Protein AF-A0A533ZJQ1-F1 (afdb_monomer_lite)

Radius of gyration: 19.99 Å; chains: 1; bounding box: 37×28×69 Å

Structure (mmCIF, N/CA/C/O backbone):
data_AF-A0A533ZJQ1-F1
#
_entry.id   AF-A0A533ZJQ1-F1
#
loop_
_atom_site.group_PDB
_atom_site.id
_atom_site.type_symbol
_atom_site.label_atom_id
_atom_site.label_alt_id
_atom_site.label_comp_id
_atom_site.label_asym_id
_atom_site.label_entity_id
_atom_site.label_seq_id
_atom_site.pdbx_PDB_ins_code
_atom_site.Cartn_x
_atom_site.Cartn_y
_atom_site.Cartn_z
_atom_site.occupancy
_atom_site.B_iso_or_equiv
_atom_site.auth_seq_id
_atom_site.auth_comp_id
_atom_site.auth_asym_id
_atom_site.auth_atom_id
_atom_site.pdbx_PDB_model_num
ATOM 1 N N . MET A 1 1 ? 1.847 -7.482 -44.552 1.00 33.28 1 MET A N 1
ATOM 2 C CA . MET A 1 1 ? 3.004 -6.582 -44.765 1.00 33.28 1 MET A CA 1
ATOM 3 C C . MET A 1 1 ? 4.225 -7.295 -44.196 1.00 33.28 1 MET A C 1
ATOM 5 O O . MET A 1 1 ? 4.133 -7.720 -43.050 1.00 33.28 1 MET A O 1
ATOM 9 N N . PRO A 1 2 ? 5.268 -7.572 -44.995 1.00 30.53 2 PRO A N 1
ATOM 10 C CA . PRO A 1 2 ? 6.316 -8.529 -44.640 1.00 30.53 2 PRO A CA 1
ATOM 11 C C . PRO A 1 2 ? 7.253 -7.973 -43.559 1.00 30.53 2 PRO A C 1
ATOM 13 O O . PRO A 1 2 ? 7.553 -6.782 -43.535 1.00 30.53 2 PRO A O 1
ATOM 16 N N . VAL A 1 3 ? 7.688 -8.853 -42.656 1.00 33.06 3 VAL A N 1
ATOM 17 C CA . VAL A 1 3 ? 8.601 -8.567 -41.542 1.00 33.06 3 VAL A CA 1
ATOM 18 C C . VAL A 1 3 ? 10.036 -8.565 -42.071 1.00 33.06 3 VAL A C 1
ATOM 20 O O . VAL A 1 3 ? 10.490 -9.563 -42.626 1.00 33.06 3 VAL A O 1
ATOM 23 N N . ALA A 1 4 ? 10.748 -7.448 -41.919 1.00 31.94 4 ALA A N 1
ATOM 24 C CA . ALA A 1 4 ? 12.161 -7.350 -42.269 1.00 31.94 4 ALA A CA 1
ATOM 25 C C . ALA A 1 4 ? 13.026 -8.075 -41.221 1.00 31.94 4 ALA A C 1
ATOM 27 O O . ALA A 1 4 ? 12.959 -7.769 -40.030 1.00 31.94 4 ALA A O 1
ATOM 28 N N . VAL A 1 5 ? 13.839 -9.029 -41.678 1.00 32.22 5 VAL A N 1
ATOM 29 C CA . VAL A 1 5 ? 14.814 -9.777 -40.871 1.00 32.22 5 VAL A CA 1
ATOM 30 C C . VAL A 1 5 ? 16.135 -9.000 -40.863 1.00 32.22 5 VAL A C 1
ATOM 32 O O . VAL A 1 5 ? 16.801 -8.902 -41.890 1.00 32.22 5 VAL A O 1
ATOM 35 N N . GLY A 1 6 ? 16.497 -8.419 -39.715 1.00 31.44 6 GLY A N 1
ATOM 36 C CA . GLY A 1 6 ? 17.826 -7.843 -39.461 1.00 31.44 6 GLY A CA 1
ATOM 37 C C . GLY A 1 6 ? 18.803 -8.885 -38.887 1.00 31.44 6 GLY A C 1
ATOM 38 O O . GLY A 1 6 ? 18.352 -9.885 -38.323 1.00 31.44 6 GLY A O 1
ATOM 39 N N . PRO A 1 7 ? 20.130 -8.694 -39.024 1.00 34.22 7 PRO A N 1
ATOM 40 C CA . PRO A 1 7 ? 21.114 -9.722 -38.705 1.00 34.22 7 PRO A CA 1
ATOM 41 C C . PRO A 1 7 ? 21.392 -9.819 -37.193 1.00 34.22 7 PRO A C 1
ATOM 43 O O . PRO A 1 7 ? 21.525 -8.812 -36.509 1.00 34.22 7 PRO A O 1
ATOM 46 N N . ALA A 1 8 ? 21.512 -11.063 -36.720 1.00 36.47 8 ALA A N 1
ATOM 47 C CA . ALA A 1 8 ? 22.128 -11.522 -35.470 1.00 36.47 8 ALA A CA 1
ATOM 48 C C . ALA A 1 8 ? 21.732 -10.832 -34.136 1.00 36.47 8 ALA A C 1
ATOM 50 O O . ALA A 1 8 ? 22.339 -9.861 -33.697 1.00 36.47 8 ALA A O 1
ATOM 51 N N . GLY A 1 9 ? 20.839 -11.492 -33.384 1.00 38.03 9 GLY A N 1
ATOM 52 C CA . GLY A 1 9 ? 21.147 -11.798 -31.977 1.00 38.03 9 GLY A CA 1
ATOM 53 C C . GLY A 1 9 ? 20.672 -10.852 -30.870 1.00 38.03 9 GLY A C 1
ATOM 54 O O . GLY A 1 9 ? 21.229 -10.914 -29.779 1.00 38.03 9 GLY A O 1
ATOM 55 N N . VAL A 1 10 ? 19.640 -10.030 -31.077 1.00 34.62 10 VAL A N 1
ATOM 56 C CA . VAL A 1 10 ? 18.917 -9.376 -29.966 1.00 34.62 10 VAL A CA 1
ATOM 57 C C . VAL A 1 10 ? 17.411 -9.508 -30.210 1.00 34.62 10 VAL A C 1
ATOM 59 O O . VAL A 1 10 ? 16.956 -9.067 -31.265 1.00 34.62 10 VAL A O 1
ATOM 62 N N . PRO A 1 11 ? 16.608 -10.071 -29.282 1.00 35.53 11 PRO A N 1
ATOM 63 C CA . PRO A 1 11 ? 15.151 -10.084 -29.403 1.00 35.53 11 PRO A CA 1
ATOM 64 C C . PRO A 1 11 ? 14.609 -8.648 -29.348 1.00 35.53 11 PRO A C 1
ATOM 66 O O . PRO A 1 11 ? 14.430 -8.040 -28.280 1.00 35.53 11 PRO A O 1
ATOM 69 N N . THR A 1 12 ? 14.397 -8.069 -30.527 1.00 42.56 12 THR A N 1
ATOM 70 C CA . THR A 1 12 ? 13.820 -6.746 -30.726 1.00 42.56 12 THR A CA 1
ATOM 71 C C . THR A 1 12 ? 12.306 -6.847 -30.577 1.00 42.56 12 THR A C 1
ATOM 73 O O . THR A 1 12 ? 11.612 -7.402 -31.417 1.00 42.56 12 THR A O 1
ATOM 76 N N . ARG A 1 13 ? 11.813 -6.265 -29.477 1.00 41.59 13 ARG A N 1
ATOM 77 C CA . ARG A 1 13 ? 10.401 -6.175 -29.064 1.00 41.59 13 ARG A CA 1
ATOM 78 C C . ARG A 1 13 ? 9.765 -7.518 -28.699 1.00 41.59 13 ARG A C 1
ATOM 80 O O . ARG A 1 13 ? 9.354 -8.306 -29.537 1.00 41.59 13 ARG A O 1
ATOM 87 N N . GLY A 1 14 ? 9.644 -7.710 -27.393 1.00 46.50 14 GLY A N 1
ATOM 88 C CA . GLY A 1 14 ? 8.729 -8.679 -26.824 1.00 46.50 14 GLY A CA 1
ATOM 89 C C . GLY A 1 14 ? 7.274 -8.396 -27.192 1.00 46.50 14 GLY A C 1
ATOM 90 O O . GLY A 1 14 ? 6.920 -7.225 -27.361 1.00 46.50 14 GLY A O 1
ATOM 91 N N . GLU A 1 15 ? 6.428 -9.426 -27.298 1.00 49.16 15 GLU A N 1
ATOM 92 C CA . GLU A 1 15 ? 4.977 -9.228 -27.427 1.00 49.16 15 GLU A CA 1
ATOM 93 C C . GLU A 1 15 ? 4.492 -8.306 -26.296 1.00 49.16 15 GLU A C 1
ATOM 95 O O . GLU A 1 15 ? 4.909 -8.503 -25.145 1.00 49.16 15 GLU A O 1
ATOM 100 N N . PRO A 1 16 ? 3.630 -7.307 -26.574 1.00 55.38 16 PRO A N 1
ATOM 101 C CA . PRO A 1 16 ? 3.062 -6.483 -25.514 1.00 55.38 16 PRO A CA 1
ATOM 102 C C . PRO A 1 16 ? 2.438 -7.399 -24.458 1.00 55.38 16 PRO A C 1
ATOM 104 O O . PRO A 1 16 ? 1.834 -8.412 -24.811 1.00 55.38 16 PRO A O 1
ATOM 107 N N . LEU A 1 17 ? 2.561 -7.037 -23.171 1.00 61.88 17 LEU A N 1
ATOM 108 C CA . LEU A 1 17 ? 1.999 -7.803 -22.041 1.00 61.88 17 LEU A CA 1
ATOM 109 C C . LEU A 1 17 ? 0.554 -8.262 -22.308 1.00 61.88 17 LEU A C 1
ATOM 111 O O . LEU A 1 17 ? 0.141 -9.299 -21.798 1.00 61.88 17 LEU A O 1
ATOM 115 N N . GLY A 1 18 ? -0.181 -7.525 -23.151 1.00 57.31 18 GLY A N 1
ATOM 116 C CA . GLY A 1 18 ? -1.382 -7.982 -23.851 1.00 57.31 18 GLY A CA 1
ATOM 117 C C . GLY A 1 18 ? -2.618 -7.943 -22.966 1.00 57.31 18 GLY A C 1
ATOM 118 O O . GLY A 1 18 ? -3.670 -7.490 -23.403 1.00 57.31 18 GLY A O 1
ATOM 119 N N . THR A 1 19 ? -2.474 -8.329 -21.698 1.00 66.38 19 THR A N 1
ATOM 120 C CA . THR A 1 19 ? -3.499 -8.274 -20.659 1.00 66.38 19 THR A CA 1
ATOM 121 C C . THR A 1 19 ? -2.874 -8.114 -19.270 1.00 66.38 19 THR A C 1
ATOM 123 O O . THR A 1 19 ? -1.727 -8.497 -19.018 1.00 66.38 19 THR A O 1
ATOM 126 N N . ALA A 1 20 ? -3.658 -7.583 -18.330 1.00 79.38 20 ALA A N 1
ATOM 127 C CA . ALA A 1 20 ? -3.303 -7.562 -16.912 1.00 79.38 20 ALA A CA 1
ATOM 128 C C . ALA A 1 20 ? -3.021 -8.971 -16.360 1.00 79.38 20 ALA A C 1
ATOM 130 O O . ALA A 1 20 ? -2.129 -9.140 -15.533 1.00 79.38 20 ALA A O 1
ATOM 131 N N . ASP A 1 21 ? -3.721 -9.991 -16.861 1.00 83.81 21 ASP A N 1
ATOM 132 C CA . ASP A 1 21 ? -3.578 -11.376 -16.403 1.00 83.81 21 ASP A CA 1
ATOM 133 C C . ASP A 1 21 ? -2.182 -11.943 -16.662 1.00 83.81 21 ASP A C 1
ATOM 135 O O . ASP A 1 21 ? -1.617 -12.618 -15.799 1.00 83.81 21 ASP A O 1
ATOM 139 N N . ARG A 1 22 ? -1.579 -11.628 -17.817 1.00 87.25 22 ARG A N 1
ATOM 140 C CA . ARG A 1 22 ? -0.217 -12.078 -18.128 1.00 87.25 22 ARG A CA 1
ATOM 141 C C . ARG A 1 22 ? 0.809 -11.434 -17.201 1.00 87.25 22 ARG A C 1
ATOM 143 O O . ARG A 1 22 ? 1.673 -12.136 -16.680 1.00 87.25 22 ARG A O 1
ATOM 150 N N . LEU A 1 23 ? 0.690 -10.127 -16.955 1.00 88.56 23 LEU A N 1
ATOM 151 C CA . LEU A 1 23 ? 1.543 -9.423 -15.994 1.00 88.56 23 LEU A CA 1
ATOM 152 C C . LEU A 1 23 ? 1.442 -10.068 -14.608 1.00 88.56 23 LEU A C 1
ATOM 154 O O . LEU A 1 23 ? 2.456 -10.381 -13.991 1.00 88.56 23 LEU A O 1
ATOM 158 N N . LEU A 1 24 ? 0.217 -10.287 -14.130 1.00 89.56 24 LEU A N 1
ATOM 159 C CA . LEU A 1 24 ? -0.034 -10.872 -12.819 1.00 89.56 24 LEU A CA 1
ATOM 160 C C . LEU A 1 24 ? 0.527 -12.292 -12.694 1.00 89.56 24 LEU A C 1
ATOM 162 O O . LEU A 1 24 ? 1.117 -12.604 -11.662 1.00 89.56 24 LEU A O 1
ATOM 166 N N . LYS A 1 25 ? 0.397 -13.116 -13.740 1.00 91.31 25 LYS A N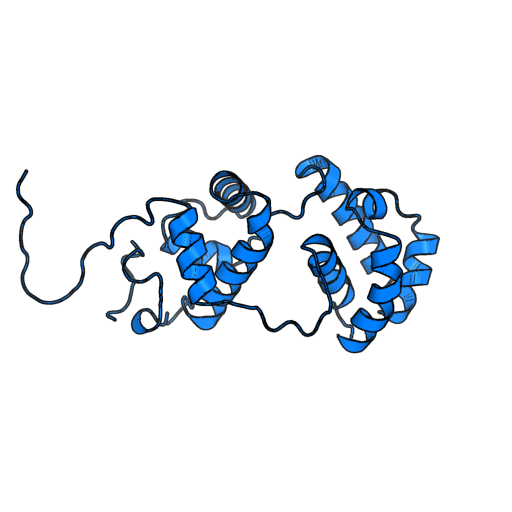 1
ATOM 167 C CA . LYS A 1 25 ? 0.976 -14.464 -13.789 1.00 91.31 25 LYS A CA 1
ATOM 168 C C . LYS A 1 25 ? 2.499 -14.426 -13.642 1.00 91.31 25 LYS A C 1
ATOM 170 O O . LYS A 1 25 ? 3.042 -15.107 -12.780 1.00 91.31 25 LYS A O 1
ATOM 175 N N . LEU A 1 26 ? 3.180 -13.598 -14.435 1.00 91.19 26 LEU A N 1
ATOM 176 C CA . LEU A 1 26 ? 4.643 -13.493 -14.402 1.00 91.19 26 LEU A CA 1
ATOM 177 C C . LEU A 1 26 ? 5.148 -12.959 -13.052 1.00 91.19 26 LEU A C 1
ATOM 179 O O . LEU A 1 26 ? 6.140 -13.455 -12.522 1.00 91.19 26 LEU A O 1
ATOM 183 N N . LEU A 1 27 ? 4.437 -11.995 -12.457 1.00 90.69 27 LEU A N 1
ATOM 184 C CA . LEU A 1 27 ? 4.743 -11.490 -11.115 1.00 90.69 27 LEU A CA 1
ATOM 185 C C . LEU A 1 27 ? 4.527 -12.550 -10.021 1.00 90.69 27 LEU A C 1
ATOM 187 O O . LEU A 1 27 ? 5.289 -12.588 -9.054 1.00 90.69 27 LEU A O 1
ATOM 191 N N . ASP A 1 28 ? 3.508 -13.405 -10.154 1.00 90.38 28 ASP A N 1
ATOM 192 C CA . ASP A 1 28 ? 3.263 -14.524 -9.234 1.00 90.38 28 ASP A CA 1
ATOM 193 C C . ASP A 1 28 ? 4.343 -15.604 -9.327 1.00 90.38 28 ASP A C 1
ATOM 195 O O . ASP A 1 28 ? 4.734 -16.149 -8.298 1.00 90.38 28 ASP A O 1
ATOM 199 N N . GLU A 1 29 ? 4.855 -15.885 -10.522 1.00 90.38 29 GLU A N 1
ATOM 200 C CA . GLU A 1 29 ? 5.958 -16.829 -10.724 1.00 90.38 29 GLU A CA 1
ATOM 201 C C . GLU A 1 29 ? 7.291 -16.283 -10.188 1.00 90.38 29 GLU A C 1
ATOM 203 O O . GLU A 1 29 ? 8.062 -17.021 -9.574 1.00 90.38 29 GLU A O 1
ATOM 208 N N . GLU A 1 30 ? 7.566 -14.990 -10.384 1.00 89.12 30 GLU A N 1
ATOM 209 C CA . GLU A 1 30 ? 8.813 -14.356 -9.937 1.00 89.12 30 GLU A CA 1
ATOM 210 C C . GLU A 1 30 ? 8.839 -14.118 -8.418 1.00 89.12 30 GLU A C 1
ATOM 212 O O . GLU A 1 30 ? 9.861 -14.323 -7.762 1.00 89.12 30 GLU A O 1
ATOM 217 N N . PHE A 1 31 ? 7.700 -13.728 -7.839 1.00 86.69 31 PHE A N 1
ATOM 218 C CA . PHE A 1 31 ? 7.552 -13.436 -6.413 1.00 86.69 31 PHE A CA 1
ATOM 219 C C . PHE A 1 31 ? 6.298 -14.127 -5.842 1.00 86.69 31 PHE A C 1
ATOM 221 O O . PHE A 1 31 ? 5.289 -13.462 -5.567 1.00 86.69 31 PHE A O 1
ATOM 228 N N . PRO A 1 32 ? 6.349 -15.457 -5.617 1.00 79.75 32 PRO A N 1
ATOM 229 C CA . PRO A 1 32 ? 5.188 -16.258 -5.217 1.00 79.75 32 PRO A CA 1
ATOM 230 C C . PRO A 1 32 ? 4.684 -15.936 -3.811 1.00 79.75 32 PRO A C 1
ATOM 232 O O . PRO A 1 32 ? 3.475 -15.954 -3.569 1.00 79.75 32 PRO A O 1
ATOM 235 N N . SER A 1 33 ? 5.577 -15.561 -2.896 1.00 66.88 33 SER A N 1
ATOM 236 C CA . SER A 1 33 ? 5.203 -15.094 -1.564 1.00 66.88 33 SER A CA 1
ATOM 237 C C . SER A 1 33 ? 6.208 -14.068 -1.057 1.00 66.88 33 SER A C 1
ATOM 239 O O . SER A 1 33 ? 7.397 -14.384 -0.954 1.00 66.88 33 SER A O 1
ATOM 241 N N . PRO A 1 34 ? 5.772 -12.856 -0.682 1.00 57.97 34 PRO A N 1
ATOM 242 C CA . PRO A 1 34 ? 6.637 -11.970 0.068 1.00 57.97 34 PRO A CA 1
ATOM 243 C C . PRO A 1 34 ? 6.906 -12.603 1.437 1.00 57.97 34 PRO A C 1
ATOM 245 O O . PRO A 1 34 ? 5.975 -12.937 2.168 1.00 57.97 34 PRO A O 1
ATOM 248 N N . ARG A 1 35 ? 8.180 -12.790 1.793 1.00 53.44 35 ARG A N 1
ATOM 249 C CA . ARG A 1 35 ? 8.552 -13.128 3.173 1.00 53.44 35 ARG A CA 1
ATOM 250 C C . ARG A 1 35 ? 8.150 -11.941 4.038 1.00 53.44 35 ARG A C 1
ATOM 252 O O . ARG A 1 35 ? 8.707 -10.862 3.855 1.00 53.44 35 ARG A O 1
ATOM 259 N N . VAL A 1 36 ? 7.175 -12.101 4.930 1.00 58.09 36 VAL A N 1
ATOM 260 C CA . VAL A 1 36 ? 6.744 -10.994 5.793 1.00 58.09 36 VAL A CA 1
ATOM 261 C C . VAL A 1 36 ? 6.942 -11.363 7.252 1.00 58.09 36 VAL A C 1
ATOM 263 O O . VAL A 1 36 ? 6.445 -12.385 7.713 1.00 58.09 36 VAL A O 1
ATOM 266 N N . ALA A 1 37 ? 7.685 -10.517 7.964 1.00 77.12 37 ALA A N 1
ATOM 267 C CA . ALA A 1 37 ? 7.883 -10.613 9.408 1.00 77.12 37 ALA A CA 1
ATOM 268 C C . ALA A 1 37 ? 6.622 -10.212 10.200 1.00 77.12 37 ALA A C 1
ATOM 270 O O . ALA A 1 37 ? 6.432 -10.625 11.341 1.00 77.12 37 ALA A O 1
ATOM 271 N N . LEU A 1 38 ? 5.734 -9.431 9.580 1.00 83.56 38 LEU A N 1
ATOM 272 C CA . LEU A 1 38 ? 4.446 -9.014 10.127 1.00 83.56 38 LEU A CA 1
ATOM 273 C C . LEU A 1 38 ? 3.336 -10.011 9.766 1.00 83.56 38 LEU A C 1
ATOM 275 O O . LEU A 1 38 ? 3.199 -10.413 8.611 1.00 83.56 38 LEU A O 1
ATOM 279 N N . HIS A 1 39 ? 2.507 -10.370 10.744 1.00 88.44 39 HIS A N 1
ATOM 280 C CA . HIS A 1 39 ? 1.358 -11.256 10.570 1.00 88.44 39 HIS A CA 1
ATOM 281 C C . HIS A 1 39 ? 0.130 -10.472 10.097 1.00 88.44 39 HIS A C 1
ATOM 283 O O . HIS A 1 39 ? -0.357 -9.585 10.796 1.00 88.44 39 HIS A O 1
ATOM 289 N N . TYR A 1 40 ? -0.412 -10.831 8.934 1.00 89.00 40 TYR A N 1
ATOM 290 C CA . TYR A 1 40 ? -1.630 -10.249 8.366 1.00 89.00 40 TYR A CA 1
ATOM 291 C C . TYR A 1 40 ? -2.314 -11.252 7.427 1.00 89.00 40 TYR A C 1
ATOM 293 O O . TYR A 1 40 ? -1.702 -12.213 6.966 1.00 89.00 40 TYR A O 1
ATOM 301 N N . LYS A 1 41 ? -3.595 -11.020 7.140 1.00 86.50 41 LYS A N 1
ATOM 302 C CA . LYS A 1 41 ? -4.416 -11.814 6.211 1.00 86.50 41 LYS A CA 1
ATOM 303 C C . LYS A 1 41 ? -4.993 -10.988 5.066 1.00 86.50 41 LYS A C 1
ATOM 305 O O . LYS A 1 41 ? -5.426 -11.554 4.070 1.00 86.50 41 LYS A O 1
ATOM 310 N N . THR A 1 42 ? -5.034 -9.664 5.210 1.00 86.69 42 THR A N 1
ATOM 311 C CA . THR A 1 42 ? -5.646 -8.762 4.227 1.00 86.69 42 THR A CA 1
ATOM 312 C C . THR A 1 42 ? -4.739 -7.570 3.924 1.00 86.69 42 THR A C 1
ATOM 314 O O . THR A 1 42 ? -3.901 -7.209 4.757 1.00 86.69 42 THR A O 1
ATOM 317 N N . PRO A 1 43 ? -4.921 -6.912 2.767 1.00 87.19 43 PRO A N 1
ATOM 318 C CA . PRO A 1 43 ? -4.266 -5.646 2.455 1.00 87.19 43 PRO A CA 1
ATOM 319 C C . PRO A 1 43 ? -4.340 -4.579 3.543 1.00 87.19 43 PRO A C 1
ATOM 321 O O . PRO A 1 43 ? -3.336 -3.950 3.870 1.00 87.19 43 PRO A O 1
ATOM 324 N N . LEU A 1 44 ? -5.525 -4.398 4.130 1.00 91.25 44 LEU A N 1
ATOM 325 C CA . LEU A 1 44 ? -5.741 -3.429 5.198 1.00 91.25 44 LEU A CA 1
ATOM 326 C C . LEU A 1 44 ? -4.901 -3.766 6.428 1.00 91.25 44 LEU A C 1
ATOM 328 O O . LEU A 1 44 ? -4.269 -2.884 7.002 1.00 91.25 44 LEU A O 1
ATOM 332 N N . GLN A 1 45 ? -4.854 -5.043 6.807 1.00 93.38 45 GLN A N 1
ATOM 333 C CA . GLN A 1 45 ? -4.038 -5.491 7.930 1.00 93.38 45 GLN A CA 1
ATOM 334 C C . GLN A 1 45 ? -2.547 -5.254 7.675 1.00 93.38 45 GLN A C 1
ATOM 336 O O . GLN A 1 45 ? -1.857 -4.787 8.578 1.00 93.38 45 GLN A O 1
ATOM 341 N N . LEU A 1 46 ? -2.058 -5.501 6.454 1.00 89.38 46 LEU A N 1
ATOM 342 C CA . LEU A 1 46 ? -0.675 -5.189 6.092 1.00 89.38 46 LEU A CA 1
ATOM 343 C C . LEU A 1 46 ? -0.390 -3.689 6.225 1.00 89.38 46 LEU A C 1
ATOM 345 O O . LEU A 1 46 ? 0.559 -3.317 6.905 1.00 89.38 46 LEU A O 1
ATOM 349 N N . LEU A 1 47 ? -1.239 -2.832 5.648 1.00 90.25 47 LEU A N 1
ATOM 350 C CA . LEU A 1 47 ? -1.092 -1.375 5.722 1.00 90.25 47 LEU A CA 1
ATOM 351 C C . LEU A 1 47 ? -1.059 -0.873 7.172 1.00 90.25 47 LEU A C 1
ATOM 353 O O . LEU A 1 47 ? -0.192 -0.081 7.545 1.00 90.25 47 LEU A O 1
ATOM 357 N N . VAL A 1 48 ? -1.974 -1.365 8.008 1.00 95.06 48 VAL A N 1
ATOM 358 C CA . VAL A 1 48 ? -2.016 -1.035 9.437 1.00 95.06 48 VAL A CA 1
ATOM 359 C C . VAL A 1 48 ? -0.745 -1.511 10.137 1.00 95.06 48 VAL A C 1
ATOM 361 O O . VAL A 1 48 ? -0.133 -0.737 10.871 1.00 95.06 48 VAL A O 1
ATOM 364 N N . ALA A 1 49 ? -0.313 -2.752 9.897 1.00 93.62 49 ALA A N 1
ATOM 365 C CA . ALA A 1 49 ? 0.908 -3.293 10.488 1.00 93.62 49 ALA A CA 1
ATOM 366 C C . ALA A 1 49 ? 2.149 -2.485 10.070 1.00 93.62 49 ALA A C 1
ATOM 368 O O . ALA A 1 49 ? 3.006 -2.225 10.909 1.00 93.62 49 ALA A O 1
ATOM 369 N N . THR A 1 50 ? 2.215 -2.010 8.823 1.00 90.62 50 THR A N 1
ATOM 370 C CA . THR A 1 50 ? 3.289 -1.134 8.329 1.00 90.62 50 THR A CA 1
ATOM 371 C C . THR A 1 50 ? 3.291 0.233 9.016 1.00 90.62 50 THR A C 1
ATOM 373 O O . THR A 1 50 ? 4.347 0.729 9.401 1.00 90.62 50 THR A O 1
ATOM 376 N N . ILE A 1 51 ? 2.124 0.849 9.228 1.00 94.38 51 ILE A N 1
ATOM 377 C CA . ILE A 1 51 ? 2.032 2.102 9.999 1.00 94.38 51 ILE A CA 1
ATOM 378 C C . ILE A 1 51 ? 2.522 1.880 11.438 1.00 94.38 51 ILE A C 1
ATOM 380 O O . ILE A 1 51 ? 3.218 2.726 12.006 1.00 94.38 51 ILE A O 1
ATOM 384 N N . LEU A 1 52 ? 2.182 0.734 12.032 1.00 95.94 52 LEU A N 1
ATOM 385 C CA . LEU A 1 52 ? 2.582 0.392 13.394 1.00 95.94 52 LEU A CA 1
ATOM 386 C C . LEU A 1 52 ? 4.062 0.015 13.521 1.00 95.94 52 LEU A C 1
ATOM 388 O O . LEU A 1 52 ? 4.643 0.290 14.574 1.00 95.94 52 LEU A O 1
ATOM 392 N N . SER A 1 53 ? 4.681 -0.552 12.484 1.00 93.06 53 SER A N 1
ATOM 393 C CA . SER A 1 53 ? 6.092 -0.967 12.497 1.00 93.06 53 SER A CA 1
ATOM 394 C C . SER A 1 53 ? 7.077 0.190 12.398 1.00 93.06 53 SER A C 1
ATOM 396 O O . SER A 1 53 ? 8.242 0.030 12.757 1.00 93.06 53 SER A O 1
ATOM 398 N N . ALA A 1 54 ? 6.628 1.384 12.001 1.00 90.50 54 ALA A N 1
ATOM 399 C CA . ALA A 1 54 ? 7.470 2.572 12.021 1.00 90.50 54 ALA A CA 1
ATOM 400 C C . ALA A 1 54 ? 8.073 2.784 13.425 1.00 90.50 54 ALA A C 1
ATOM 402 O O . ALA A 1 54 ? 7.351 3.060 14.387 1.00 90.50 54 ALA A O 1
ATOM 403 N N . GLN A 1 55 ? 9.399 2.641 13.533 1.00 91.94 55 GLN A N 1
ATOM 404 C CA . GLN A 1 55 ? 10.155 2.735 14.791 1.00 91.94 55 GLN A CA 1
ATOM 405 C C . GLN A 1 55 ? 9.636 1.778 15.887 1.00 91.94 55 GLN A C 1
ATOM 407 O O . GLN A 1 55 ? 9.550 2.140 17.060 1.00 91.94 55 GLN A O 1
ATOM 412 N N . CYS A 1 56 ? 9.246 0.562 15.498 1.00 91.56 56 CYS A N 1
ATOM 413 C CA . CYS A 1 56 ? 8.799 -0.507 16.389 1.00 91.56 56 CYS A CA 1
ATOM 414 C C . CYS A 1 56 ? 9.311 -1.864 15.880 1.00 91.56 56 CYS A C 1
ATOM 416 O O . CYS A 1 56 ? 9.572 -2.020 14.691 1.00 91.56 56 CYS A O 1
ATOM 418 N N . THR A 1 57 ? 9.464 -2.851 16.764 1.00 91.25 57 THR A N 1
ATOM 419 C CA . THR A 1 57 ? 9.885 -4.200 16.362 1.00 91.25 57 THR A CA 1
ATOM 420 C C . THR A 1 57 ? 8.709 -4.994 15.798 1.00 91.25 57 THR A C 1
ATOM 422 O O . THR A 1 57 ? 7.585 -4.883 16.295 1.00 91.25 57 THR A O 1
ATOM 425 N N . ASP A 1 58 ? 8.968 -5.846 14.804 1.00 89.19 58 ASP A N 1
ATOM 426 C CA . ASP A 1 58 ? 7.927 -6.681 14.188 1.00 89.19 58 ASP A CA 1
ATOM 427 C C . ASP A 1 58 ? 7.217 -7.572 15.218 1.00 89.19 58 ASP A C 1
ATOM 429 O O . ASP A 1 58 ? 5.996 -7.711 15.185 1.00 89.19 58 ASP A O 1
ATOM 433 N N . GLU A 1 59 ? 7.949 -8.106 16.202 1.00 92.62 59 GLU A N 1
ATOM 434 C CA . GLU A 1 59 ? 7.375 -8.898 17.294 1.00 92.62 59 GLU A CA 1
ATOM 435 C C . GLU A 1 59 ? 6.340 -8.103 18.104 1.00 92.62 59 GLU A C 1
ATOM 437 O O . GLU A 1 59 ? 5.229 -8.583 18.347 1.00 92.62 59 GLU A O 1
ATOM 442 N N . ARG A 1 60 ? 6.669 -6.863 18.488 1.00 94.94 60 ARG A N 1
ATOM 443 C CA . ARG A 1 60 ? 5.757 -6.007 19.253 1.00 94.94 60 ARG A CA 1
ATOM 444 C C . ARG A 1 60 ? 4.530 -5.639 18.428 1.00 94.94 60 ARG A C 1
ATOM 446 O O . ARG A 1 60 ? 3.419 -5.651 18.961 1.00 94.94 60 ARG A O 1
ATOM 453 N N . VAL A 1 61 ? 4.708 -5.350 17.139 1.00 95.94 61 VAL A N 1
ATOM 454 C CA . VAL A 1 61 ? 3.587 -5.102 16.223 1.00 95.94 61 VAL A CA 1
ATOM 455 C C . VAL A 1 61 ? 2.686 -6.330 16.154 1.00 95.94 61 VAL A C 1
ATOM 457 O O . VAL A 1 61 ? 1.485 -6.198 16.365 1.00 95.94 61 VAL A O 1
ATOM 460 N N . ASN A 1 62 ? 3.252 -7.523 15.966 1.00 95.44 62 ASN A N 1
ATOM 461 C CA . ASN A 1 62 ? 2.507 -8.782 15.899 1.00 95.44 62 ASN A CA 1
ATOM 462 C C . ASN A 1 62 ? 1.735 -9.100 17.187 1.00 95.44 62 ASN A C 1
ATOM 464 O O . ASN A 1 62 ? 0.670 -9.712 17.129 1.00 95.44 62 ASN A O 1
ATOM 468 N N . GLN A 1 63 ? 2.240 -8.706 18.358 1.00 95.50 63 GLN A N 1
ATOM 469 C CA . GLN A 1 63 ? 1.511 -8.837 19.624 1.00 95.50 63 GLN A CA 1
ATOM 470 C C . GLN A 1 63 ? 0.298 -7.895 19.672 1.00 95.50 63 GLN A C 1
ATOM 472 O O . GLN A 1 63 ? -0.801 -8.329 20.020 1.00 95.50 63 GLN A O 1
ATOM 477 N N . VAL A 1 64 ? 0.475 -6.630 19.280 1.00 96.38 64 VAL A N 1
ATOM 478 C CA . VAL A 1 64 ? -0.587 -5.608 19.292 1.00 96.38 64 VAL A CA 1
ATOM 479 C C . VAL A 1 64 ? -1.668 -5.906 18.249 1.00 96.38 64 VAL A C 1
ATOM 481 O O . VAL A 1 64 ? -2.864 -5.802 18.533 1.00 96.38 64 VAL A O 1
ATOM 484 N N . THR A 1 65 ? -1.280 -6.322 17.042 1.00 96.44 65 THR A N 1
ATOM 485 C CA . THR A 1 65 ? -2.218 -6.515 15.930 1.00 96.44 65 THR A CA 1
ATOM 486 C C . THR A 1 65 ? -3.176 -7.688 16.129 1.00 96.44 65 THR A C 1
ATOM 488 O O . THR A 1 65 ? -4.287 -7.632 15.603 1.00 96.44 65 THR A O 1
ATOM 491 N N . LYS A 1 66 ? -2.825 -8.702 16.939 1.00 92.94 66 LYS A N 1
ATOM 492 C CA . LYS A 1 66 ? -3.714 -9.838 17.269 1.00 92.94 66 LYS A CA 1
ATOM 493 C C . LYS A 1 66 ? -5.091 -9.382 17.760 1.00 92.94 66 LYS A C 1
ATOM 495 O O . LYS A 1 66 ? -6.108 -9.844 17.250 1.00 92.94 66 LYS A O 1
ATOM 500 N N . GLY A 1 67 ? -5.121 -8.473 18.737 1.00 93.62 67 GLY A N 1
ATOM 501 C CA . GLY A 1 67 ? -6.366 -7.918 19.276 1.00 93.62 67 GLY A CA 1
ATOM 502 C C . GLY A 1 67 ? -6.946 -6.814 18.393 1.00 93.62 67 GLY A C 1
ATOM 503 O O . GLY A 1 67 ? -8.162 -6.741 18.202 1.00 93.62 67 GLY A O 1
ATOM 504 N N . LEU A 1 68 ? -6.075 -5.988 17.805 1.00 96.62 68 LEU A N 1
ATOM 505 C CA . LEU A 1 68 ? -6.481 -4.858 16.974 1.00 96.62 68 LEU A CA 1
ATOM 506 C C . LEU A 1 68 ? -7.287 -5.314 15.749 1.00 96.62 68 LEU A C 1
ATOM 508 O O . LEU A 1 68 ? -8.372 -4.797 15.502 1.00 96.62 68 LEU A O 1
ATOM 512 N N . PHE A 1 69 ? -6.813 -6.324 15.015 1.00 97.12 69 PHE A N 1
ATOM 513 C CA . PHE A 1 69 ? -7.464 -6.799 13.787 1.00 97.12 69 PHE A CA 1
ATOM 514 C C . PHE A 1 69 ? -8.798 -7.504 14.024 1.00 97.12 69 PHE A C 1
ATOM 516 O O . PHE A 1 69 ? -9.631 -7.563 13.122 1.00 97.12 69 PHE A O 1
ATOM 523 N N . ALA A 1 70 ? -9.030 -8.027 15.228 1.00 94.44 70 ALA A N 1
ATOM 524 C CA . ALA A 1 70 ? -10.333 -8.575 15.582 1.00 94.44 70 ALA A CA 1
ATOM 525 C C . ALA A 1 70 ? -11.391 -7.469 15.741 1.00 94.44 70 ALA A C 1
ATOM 527 O O . ALA A 1 70 ? -12.565 -7.705 15.434 1.00 94.44 70 ALA A O 1
ATOM 528 N N . ARG A 1 71 ? -10.966 -6.283 16.205 1.00 95.62 71 ARG A N 1
ATOM 529 C CA . ARG A 1 71 ? -11.813 -5.123 16.517 1.00 95.62 71 ARG A CA 1
ATOM 530 C C . ARG A 1 71 ? -12.007 -4.183 15.328 1.00 95.62 71 ARG A C 1
ATOM 532 O O . ARG A 1 71 ? -13.133 -3.766 15.090 1.00 95.62 71 ARG A O 1
ATOM 539 N N . TYR A 1 72 ? -10.946 -3.888 14.582 1.00 97.31 72 TYR A N 1
ATOM 540 C CA . TYR A 1 72 ? -10.983 -3.028 13.397 1.00 97.31 72 TYR A CA 1
ATOM 541 C C . TYR A 1 72 ? -10.744 -3.889 12.157 1.00 97.31 72 TYR A C 1
ATOM 543 O O . TYR A 1 72 ? -9.611 -4.248 11.833 1.00 97.31 72 TYR A O 1
ATOM 551 N N . ARG A 1 73 ? -11.833 -4.277 11.493 1.00 96.19 73 ARG A N 1
ATOM 552 C CA . ARG A 1 73 ? -11.821 -5.235 10.377 1.00 96.19 73 ARG A CA 1
ATOM 553 C C . ARG A 1 73 ? -11.842 -4.542 9.021 1.00 96.19 73 ARG A C 1
ATOM 555 O O . ARG A 1 73 ? -11.370 -5.107 8.040 1.00 96.19 73 ARG A O 1
ATOM 562 N N . THR A 1 74 ? -12.390 -3.334 8.971 1.00 96.62 74 THR A N 1
ATOM 563 C CA . THR A 1 74 ? -12.619 -2.555 7.756 1.00 96.62 74 THR A CA 1
ATOM 564 C C . THR A 1 74 ? -11.999 -1.166 7.868 1.00 96.62 74 THR A C 1
ATOM 566 O O . THR A 1 74 ? -11.785 -0.647 8.966 1.00 96.62 74 THR A O 1
ATOM 569 N N . ALA A 1 75 ? -11.755 -0.509 6.731 1.00 96.00 75 ALA A N 1
ATOM 570 C CA . ALA A 1 75 ? -11.279 0.874 6.721 1.00 96.00 75 ALA A CA 1
ATOM 571 C C . ALA A 1 75 ? -12.244 1.828 7.452 1.00 96.00 75 ALA A C 1
ATOM 573 O O . ALA A 1 75 ? -11.808 2.798 8.068 1.00 96.00 75 ALA A O 1
ATOM 574 N N . LYS A 1 76 ? -13.549 1.520 7.438 1.00 97.62 76 LYS A N 1
ATOM 575 C CA . LYS A 1 76 ? -14.589 2.279 8.142 1.00 97.62 76 LYS A CA 1
ATOM 576 C C . LYS A 1 76 ? -14.443 2.202 9.662 1.00 97.62 76 LYS A C 1
ATOM 578 O O . LYS A 1 76 ? -14.701 3.206 10.325 1.00 97.62 76 LYS A O 1
ATOM 583 N N . ASP A 1 77 ? -13.996 1.065 10.195 1.00 98.12 77 ASP A N 1
ATOM 584 C CA . ASP A 1 77 ? -13.740 0.911 11.632 1.00 98.12 77 ASP A CA 1
ATOM 585 C C . ASP A 1 77 ? -12.612 1.846 12.074 1.00 98.12 77 ASP A C 1
ATOM 587 O O . ASP A 1 77 ? -12.745 2.543 13.075 1.00 98.12 77 ASP A O 1
ATOM 591 N N . TYR A 1 78 ? -11.533 1.930 11.288 1.00 98.00 78 TYR A N 1
ATOM 592 C CA . TYR A 1 78 ? -10.447 2.881 11.538 1.00 98.00 78 TYR A CA 1
ATOM 593 C C . TYR A 1 78 ? -10.891 4.334 11.336 1.00 98.00 78 TYR A C 1
ATOM 595 O O . TYR A 1 78 ? -10.565 5.191 12.151 1.00 98.00 78 TYR A O 1
ATOM 603 N N . ALA A 1 79 ? -11.667 4.622 10.287 1.00 97.94 79 ALA A N 1
ATOM 604 C CA . ALA A 1 79 ? -12.136 5.974 9.979 1.00 97.94 79 ALA A 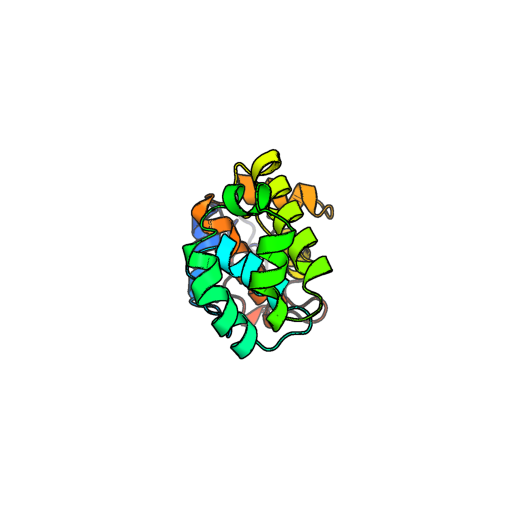CA 1
ATOM 605 C C . ALA A 1 79 ? -12.991 6.592 11.098 1.00 97.94 79 ALA A C 1
ATOM 607 O O . ALA A 1 79 ? -13.031 7.815 11.241 1.00 97.94 79 ALA A O 1
ATOM 608 N N . ARG A 1 80 ? -13.693 5.739 11.855 1.00 97.62 80 ARG A N 1
ATOM 609 C CA . ARG A 1 80 ? -14.600 6.097 12.955 1.00 97.62 80 ARG A CA 1
ATOM 610 C C . ARG A 1 80 ? -14.042 5.735 14.333 1.00 97.62 80 ARG A C 1
ATOM 612 O O . ARG A 1 80 ? -14.787 5.785 15.308 1.00 97.62 80 ARG A O 1
ATOM 619 N N . ALA A 1 81 ? -12.777 5.327 14.414 1.00 97.75 81 ALA A N 1
ATOM 620 C CA . ALA A 1 81 ? -12.182 4.912 15.673 1.00 97.75 81 ALA A CA 1
ATOM 621 C C . ALA A 1 81 ? -12.145 6.084 16.663 1.00 97.75 81 ALA A C 1
ATOM 623 O O . ALA A 1 81 ? -11.764 7.198 16.299 1.00 97.75 81 ALA A O 1
ATOM 624 N N . ASP A 1 82 ? -12.498 5.812 17.919 1.00 97.75 82 ASP A N 1
ATOM 625 C CA . ASP A 1 82 ? -12.268 6.753 19.013 1.00 97.75 82 ASP A CA 1
ATOM 626 C C . ASP A 1 82 ? -10.750 6.923 19.224 1.00 97.75 82 ASP A C 1
ATOM 628 O O . ASP A 1 82 ? -10.071 5.928 19.519 1.00 97.75 82 ASP A O 1
ATOM 632 N N . PRO A 1 83 ? -10.195 8.145 19.082 1.00 97.81 83 PRO A N 1
ATOM 633 C CA . PRO A 1 83 ? -8.765 8.376 19.231 1.00 97.81 83 PRO A CA 1
ATOM 634 C C . PRO A 1 83 ? -8.220 7.909 20.579 1.00 97.81 83 PRO A C 1
ATOM 636 O O . PRO A 1 83 ? -7.168 7.277 20.606 1.00 97.81 83 PRO A O 1
ATOM 639 N N . ALA A 1 84 ? -8.929 8.162 21.684 1.00 97.81 84 ALA A N 1
ATOM 640 C CA . ALA A 1 84 ? -8.437 7.833 23.023 1.00 97.81 84 ALA A CA 1
ATOM 641 C C . ALA A 1 84 ? -8.290 6.316 23.210 1.00 97.81 84 ALA A C 1
ATOM 643 O O . ALA A 1 84 ? -7.253 5.826 23.668 1.00 97.81 84 ALA A O 1
ATOM 644 N N . ARG A 1 85 ? -9.304 5.556 22.789 1.00 97.69 85 ARG A N 1
ATOM 645 C CA . ARG A 1 85 ? -9.270 4.093 22.801 1.00 97.69 85 ARG A CA 1
ATOM 646 C C . ARG A 1 85 ? -8.203 3.522 21.874 1.00 97.69 85 ARG A C 1
ATOM 648 O O . ARG A 1 85 ? -7.436 2.661 22.305 1.00 97.69 85 ARG A O 1
ATOM 655 N N . L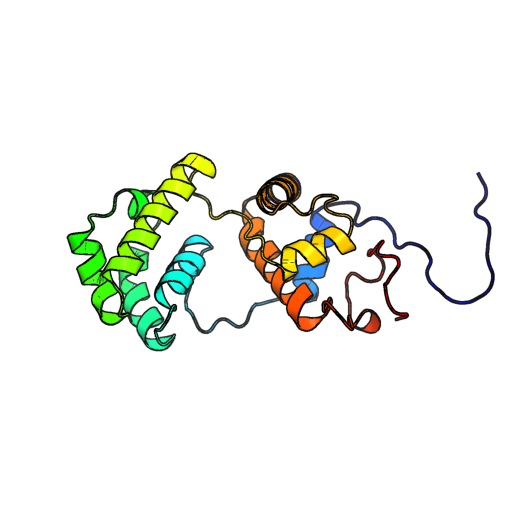EU A 1 86 ? -8.131 3.992 20.627 1.00 98.00 86 LEU A N 1
ATOM 656 C CA . LEU A 1 86 ? -7.146 3.500 19.662 1.00 98.00 86 LEU A CA 1
ATOM 657 C C . LEU A 1 86 ? -5.716 3.779 20.145 1.00 98.00 86 LEU A C 1
ATOM 659 O O . LEU A 1 86 ? -4.854 2.907 20.054 1.00 98.00 86 LEU A O 1
ATOM 663 N N . GLU A 1 87 ? -5.471 4.966 20.708 1.00 98.44 87 GLU A N 1
ATOM 664 C CA . GLU A 1 87 ? -4.195 5.326 21.328 1.00 98.44 87 GLU A CA 1
ATOM 665 C C . GLU A 1 87 ? -3.821 4.376 22.467 1.00 98.44 87 GLU A C 1
ATOM 667 O O . GLU A 1 87 ? -2.672 3.936 22.524 1.00 98.44 87 GLU A O 1
ATOM 672 N N . ALA A 1 88 ? -4.767 4.026 23.343 1.00 98.00 88 ALA A N 1
ATOM 673 C CA . ALA A 1 88 ? -4.535 3.076 24.429 1.00 98.00 88 ALA A CA 1
ATOM 674 C C . ALA A 1 88 ? -4.188 1.671 23.905 1.00 98.00 88 ALA A C 1
ATOM 676 O O . ALA A 1 88 ? -3.245 1.048 24.393 1.00 98.00 88 ALA A O 1
ATOM 677 N N . GLU A 1 89 ? -4.901 1.198 22.881 1.00 97.56 89 GLU A N 1
ATOM 678 C CA . GLU A 1 89 ? -4.710 -0.129 22.283 1.00 97.56 89 GLU A CA 1
ATOM 679 C C . GLU A 1 89 ? -3.358 -0.267 21.561 1.00 97.56 89 GLU A C 1
ATOM 681 O O . GLU A 1 89 ? -2.733 -1.326 21.628 1.00 97.56 89 GLU A O 1
ATOM 686 N N . ILE A 1 90 ? -2.867 0.797 20.912 1.00 98.00 90 ILE A N 1
ATOM 687 C CA . ILE A 1 90 ? -1.590 0.776 20.173 1.00 98.00 90 ILE A CA 1
ATOM 688 C C . ILE A 1 90 ? -0.421 1.407 20.942 1.00 98.00 90 ILE A C 1
ATOM 690 O O . ILE A 1 90 ? 0.700 1.455 20.423 1.00 98.00 90 ILE A O 1
ATOM 694 N N . ARG A 1 91 ? -0.640 1.857 22.186 1.00 97.69 91 ARG A N 1
ATOM 695 C CA . ARG A 1 91 ? 0.381 2.453 23.067 1.00 97.69 91 ARG A CA 1
ATOM 696 C C . ARG A 1 91 ? 1.698 1.664 23.120 1.00 97.69 91 ARG A C 1
ATOM 698 O O . ARG A 1 91 ? 2.748 2.310 23.050 1.00 97.69 91 ARG A O 1
ATOM 705 N N . PRO A 1 92 ? 1.700 0.313 23.160 1.00 97.50 92 PRO A N 1
ATOM 706 C CA . PRO A 1 92 ? 2.932 -0.477 23.201 1.00 97.50 92 PRO A CA 1
ATOM 707 C C . PRO A 1 92 ? 3.837 -0.347 21.969 1.00 97.50 92 PRO A C 1
ATOM 709 O O . PRO A 1 92 ? 4.971 -0.816 22.028 1.00 97.50 92 PRO A O 1
ATOM 712 N N . THR A 1 93 ? 3.359 0.248 20.869 1.00 95.88 93 THR A N 1
ATOM 713 C CA . THR A 1 93 ? 4.130 0.412 19.623 1.00 95.88 93 THR A CA 1
ATOM 714 C C . THR A 1 93 ? 4.998 1.674 19.585 1.00 95.88 93 THR A C 1
ATOM 716 O O . THR A 1 93 ? 5.729 1.870 18.615 1.00 95.88 93 THR A O 1
ATOM 719 N N . GLY A 1 94 ? 4.931 2.545 20.603 1.00 94.44 94 GLY A N 1
ATOM 720 C CA . GLY A 1 94 ? 5.627 3.839 20.597 1.00 94.44 94 GLY A CA 1
ATOM 721 C C . GLY A 1 94 ? 5.050 4.821 19.565 1.00 94.44 94 GLY A C 1
ATOM 722 O O . GLY A 1 94 ? 4.358 4.425 18.631 1.00 94.44 94 GLY A O 1
ATOM 723 N N . PHE A 1 95 ? 5.275 6.128 19.749 1.00 95.81 95 PHE A N 1
ATOM 724 C CA . PHE A 1 95 ? 4.710 7.191 18.887 1.00 95.81 95 PHE A CA 1
ATOM 725 C C . PHE A 1 95 ? 3.192 7.055 18.623 1.00 95.81 95 PHE A C 1
ATOM 727 O O . PHE A 1 95 ? 2.674 7.484 17.590 1.00 95.81 95 PHE A O 1
ATOM 734 N N . TYR A 1 96 ? 2.467 6.459 19.574 1.00 97.12 96 TYR A N 1
ATOM 735 C CA . TYR A 1 96 ? 1.103 5.961 19.388 1.00 97.12 96 TYR A CA 1
ATOM 736 C C . TYR A 1 96 ? 0.102 7.057 19.014 1.00 97.12 96 TYR A C 1
ATOM 738 O O . TYR A 1 96 ? -0.765 6.815 18.187 1.00 97.12 96 TYR A O 1
ATOM 746 N N . LYS A 1 97 ? 0.262 8.288 19.519 1.00 97.88 97 LYS A N 1
ATOM 747 C CA . LYS A 1 97 ? -0.589 9.429 19.133 1.00 97.88 97 LYS A CA 1
ATOM 748 C C . LYS A 1 97 ? -0.484 9.750 17.641 1.00 97.88 97 LYS A C 1
ATOM 750 O O . LYS A 1 97 ? -1.482 9.996 16.970 1.00 97.88 97 LYS A O 1
ATOM 755 N N . ALA A 1 98 ? 0.740 9.757 17.105 1.00 96.75 98 ALA A N 1
ATOM 756 C CA . ALA A 1 98 ? 0.967 10.001 15.683 1.00 96.75 98 ALA A CA 1
ATOM 757 C C . ALA A 1 98 ? 0.444 8.834 14.841 1.00 96.75 98 ALA A C 1
ATOM 759 O O . ALA A 1 98 ? -0.262 9.061 13.861 1.00 96.75 98 ALA A O 1
ATOM 760 N N . LYS A 1 99 ? 0.710 7.594 15.269 1.00 97.00 99 LYS A N 1
ATOM 761 C CA . LYS A 1 99 ? 0.214 6.384 14.602 1.00 97.00 99 LYS A CA 1
ATOM 762 C C . LYS A 1 99 ? -1.314 6.311 14.591 1.00 97.00 99 LYS A C 1
ATOM 764 O O . LYS A 1 99 ? -1.879 6.054 13.537 1.00 97.00 99 LYS A O 1
ATOM 769 N N . ALA A 1 100 ? -1.987 6.611 15.701 1.00 98.25 100 ALA A N 1
ATOM 770 C CA . ALA A 1 100 ? -3.448 6.629 15.793 1.00 98.25 100 ALA A CA 1
ATOM 771 C C . ALA A 1 100 ? -4.049 7.638 14.808 1.00 98.25 100 ALA A C 1
ATOM 773 O O . ALA A 1 100 ? -4.929 7.286 14.024 1.00 98.25 100 ALA A O 1
ATOM 774 N N . ARG A 1 101 ? -3.506 8.865 14.761 1.00 98.00 101 ARG A N 1
ATOM 775 C CA . ARG A 1 101 ? -3.908 9.863 13.758 1.00 98.00 101 ARG A CA 1
ATOM 776 C C . ARG A 1 101 ? -3.700 9.361 12.331 1.00 98.00 101 ARG A C 1
ATOM 778 O O . ARG A 1 101 ? -4.588 9.546 11.503 1.00 98.00 101 ARG A O 1
ATOM 785 N N . SER A 1 102 ? -2.562 8.731 12.039 1.00 97.19 102 SER A N 1
ATOM 786 C CA . SER A 1 102 ? -2.289 8.165 10.714 1.00 97.19 102 SER A CA 1
ATOM 787 C C . SER A 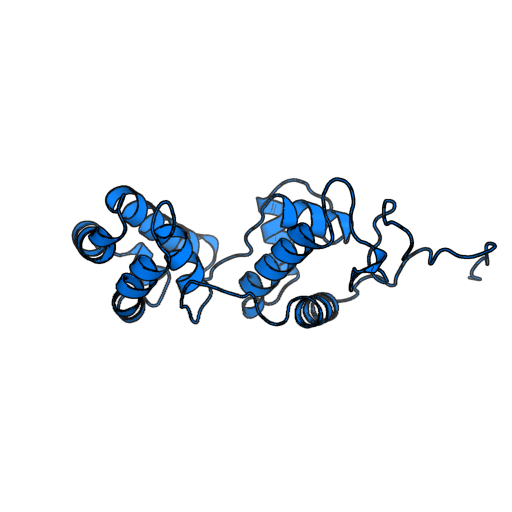1 102 ? -3.272 7.055 10.352 1.00 97.19 102 SER A C 1
ATOM 789 O O . SER A 1 102 ? -3.789 7.063 9.240 1.00 97.19 102 SER A O 1
ATOM 791 N N . LEU A 1 103 ? -3.585 6.142 11.275 1.00 97.69 103 LEU A N 1
ATOM 792 C CA . LEU A 1 103 ? -4.552 5.062 11.061 1.00 97.69 103 LEU A CA 1
ATOM 793 C C . LEU A 1 103 ? -5.958 5.603 10.776 1.00 97.69 103 LEU A C 1
ATOM 795 O O . LEU A 1 103 ? -6.582 5.182 9.805 1.00 97.69 103 LEU A O 1
ATOM 799 N N . ILE A 1 104 ? -6.426 6.577 11.562 1.00 98.31 104 ILE A N 1
ATOM 800 C CA . ILE A 1 104 ? -7.744 7.203 11.374 1.00 98.31 104 ILE A CA 1
ATOM 801 C C . ILE A 1 104 ? -7.808 7.934 10.031 1.00 98.31 104 ILE A C 1
ATOM 803 O O . ILE A 1 104 ? -8.719 7.684 9.241 1.00 98.31 104 ILE A O 1
ATOM 807 N N . LYS A 1 105 ? -6.820 8.789 9.727 1.00 97.44 105 LYS A N 1
ATOM 808 C CA . LYS A 1 105 ? -6.757 9.516 8.447 1.00 97.44 105 LYS A CA 1
ATOM 809 C C . LYS A 1 105 ? -6.672 8.571 7.254 1.00 97.44 105 LYS A C 1
ATOM 811 O O . LYS A 1 105 ? -7.314 8.813 6.237 1.00 97.44 105 LYS A O 1
ATOM 816 N N . THR A 1 106 ? -5.913 7.486 7.388 1.00 94.69 106 THR A N 1
ATOM 817 C CA . THR A 1 106 ? -5.826 6.442 6.363 1.00 94.69 106 THR A CA 1
ATOM 818 C C . THR A 1 106 ? -7.190 5.794 6.161 1.00 94.69 106 THR A C 1
ATOM 820 O O . THR A 1 106 ? -7.671 5.758 5.037 1.00 94.69 106 THR A O 1
ATOM 823 N N . GLY A 1 107 ? -7.871 5.372 7.232 1.00 96.44 107 GLY A N 1
ATOM 824 C CA . GLY A 1 107 ? -9.230 4.831 7.147 1.00 96.44 107 GLY A CA 1
ATOM 825 C C . GLY A 1 107 ? -10.204 5.793 6.460 1.00 96.44 107 GLY A C 1
ATOM 826 O O . GLY A 1 107 ? -10.944 5.387 5.567 1.00 96.44 107 GLY A O 1
ATOM 827 N N . GLN A 1 108 ? -10.166 7.079 6.818 1.00 96.75 108 GLN A N 1
ATOM 828 C CA . GLN A 1 108 ? -10.993 8.122 6.203 1.00 96.75 108 GLN A CA 1
ATOM 829 C C . GLN A 1 108 ? -10.713 8.270 4.704 1.00 96.75 108 GLN A C 1
ATOM 831 O O . GLN A 1 108 ? -11.656 8.280 3.918 1.00 96.75 108 GLN A O 1
ATOM 836 N N . ALA A 1 109 ? -9.439 8.339 4.306 1.00 92.12 109 ALA A N 1
ATOM 837 C CA . ALA A 1 109 ? -9.038 8.449 2.906 1.00 92.12 109 ALA A CA 1
ATOM 838 C C . ALA A 1 109 ? -9.426 7.207 2.092 1.00 92.12 109 ALA A C 1
ATOM 840 O O . ALA A 1 109 ? -9.936 7.338 0.982 1.00 92.12 109 ALA A O 1
ATOM 841 N N . LEU A 1 110 ? -9.242 6.008 2.653 1.00 91.44 110 LEU A N 1
ATOM 842 C CA . LEU A 1 110 ? -9.666 4.757 2.023 1.00 91.44 110 LEU A CA 1
ATOM 843 C C . LEU A 1 110 ? -11.174 4.748 1.782 1.00 91.44 110 LEU A C 1
ATOM 845 O O . LEU A 1 110 ? -11.613 4.429 0.681 1.00 91.44 110 LEU A O 1
ATOM 849 N N . VAL A 1 111 ? -11.975 5.146 2.772 1.00 93.75 111 VAL A N 1
ATOM 850 C CA . VAL A 1 111 ? -13.437 5.208 2.632 1.00 93.75 111 VAL A CA 1
ATOM 851 C C . VAL A 1 111 ? -13.861 6.255 1.601 1.00 93.75 111 VAL A C 1
ATOM 853 O O . VAL A 1 111 ? -14.674 5.940 0.738 1.00 93.75 111 VAL A O 1
ATOM 856 N N . SER A 1 112 ? -13.328 7.478 1.667 1.00 92.06 112 SER A N 1
ATOM 857 C CA . SER A 1 112 ? -13.797 8.584 0.821 1.00 92.06 112 SER A CA 1
ATOM 858 C C . SER A 1 112 ? -13.307 8.512 -0.624 1.00 92.06 112 SER A C 1
ATOM 860 O O . SER A 1 112 ? -14.047 8.898 -1.524 1.00 92.06 112 SER A O 1
ATOM 862 N N . ARG A 1 113 ? -12.084 8.020 -0.863 1.00 86.12 113 ARG A N 1
ATOM 863 C CA . ARG A 1 113 ? -11.454 8.007 -2.196 1.00 86.12 113 ARG A CA 1
ATOM 864 C C . ARG A 1 113 ? -11.479 6.638 -2.867 1.00 86.12 113 ARG A C 1
ATOM 866 O O . ARG A 1 113 ? -11.518 6.569 -4.089 1.00 86.12 113 ARG A O 1
ATOM 873 N N . PHE A 1 114 ? -11.446 5.560 -2.084 1.00 82.81 114 PHE A N 1
ATOM 874 C CA . PHE A 1 114 ? -11.186 4.207 -2.592 1.00 82.81 114 PHE A CA 1
ATOM 875 C C . PHE A 1 114 ? -12.266 3.186 -2.196 1.00 82.81 114 PHE A C 1
ATOM 877 O O . PHE A 1 114 ? -12.079 1.981 -2.357 1.00 82.81 114 PHE A O 1
ATOM 884 N N . GLY A 1 115 ? -13.413 3.644 -1.679 1.00 85.56 115 GLY A N 1
ATOM 885 C CA . GLY A 1 115 ? -14.536 2.774 -1.309 1.00 85.56 115 GLY A CA 1
ATOM 886 C C . GLY A 1 115 ? -14.239 1.818 -0.147 1.00 85.56 115 GLY A C 1
ATOM 887 O O . GLY A 1 115 ? -14.937 0.825 0.021 1.00 85.56 115 GLY A O 1
ATOM 888 N N . GLY A 1 116 ? -13.211 2.109 0.652 1.00 86.56 116 GLY A N 1
ATOM 889 C CA . GLY A 1 116 ? -12.784 1.311 1.803 1.00 86.56 116 GLY A CA 1
ATOM 890 C C . GLY A 1 116 ? -11.710 0.262 1.505 1.00 86.56 116 GLY A C 1
ATOM 891 O O . GLY A 1 116 ? -11.277 -0.414 2.437 1.00 86.56 116 GLY A O 1
ATOM 892 N N . GLU A 1 117 ? -11.257 0.151 0.256 1.00 84.19 117 GLU A N 1
ATOM 893 C CA . GLU A 1 117 ? -10.223 -0.799 -0.169 1.00 84.19 117 GLU A CA 1
ATOM 894 C C . GLU A 1 117 ? -8.841 -0.149 -0.217 1.00 84.19 117 GLU A C 1
ATOM 896 O O . GLU A 1 117 ? -8.703 1.002 -0.630 1.00 84.19 117 GLU A O 1
ATOM 901 N N . VAL A 1 118 ? -7.803 -0.898 0.171 1.00 84.88 118 VAL A N 1
ATOM 902 C CA . VAL A 1 118 ? -6.410 -0.438 0.058 1.00 84.88 118 VAL A CA 1
ATOM 903 C C . VAL A 1 118 ? -6.020 -0.355 -1.411 1.00 84.88 118 VAL A C 1
ATOM 905 O O . VAL A 1 118 ? -6.056 -1.353 -2.130 1.00 84.88 118 VAL A O 1
ATOM 908 N N . SER A 1 119 ? -5.627 0.839 -1.840 1.00 80.75 119 SER A N 1
ATOM 909 C CA . SER A 1 119 ? -5.256 1.117 -3.218 1.00 80.75 119 SER A CA 1
ATOM 910 C C . SER A 1 119 ? -3.843 0.641 -3.580 1.00 80.75 119 SER A C 1
ATOM 912 O O . SER A 1 119 ? -3.081 0.128 -2.755 1.00 80.75 119 SER A O 1
ATOM 914 N N . VAL A 1 120 ? -3.504 0.778 -4.862 1.00 82.06 120 VAL A N 1
ATOM 915 C CA . VAL A 1 120 ? -2.168 0.500 -5.393 1.00 82.06 120 VAL A CA 1
ATOM 916 C C . VAL A 1 120 ? -1.183 1.528 -4.836 1.00 82.06 120 VAL A C 1
ATOM 918 O O . VAL A 1 120 ? -1.258 2.708 -5.162 1.00 82.06 120 VAL A O 1
ATOM 921 N N . VAL A 1 121 ? -0.213 1.079 -4.041 1.00 82.69 121 VAL A N 1
ATOM 922 C CA . VAL A 1 121 ? 0.851 1.960 -3.540 1.00 82.69 121 VAL A CA 1
ATOM 923 C C . VAL A 1 121 ? 1.879 2.187 -4.646 1.00 82.69 121 VAL A C 1
ATOM 925 O O . VAL A 1 121 ? 2.446 1.226 -5.172 1.00 82.69 121 VAL A O 1
ATOM 928 N N . VAL A 1 122 ? 2.131 3.453 -4.982 1.00 85.81 122 VAL A N 1
ATOM 929 C CA . VAL A 1 122 ? 3.137 3.855 -5.972 1.00 85.81 122 VAL A CA 1
ATOM 930 C C . VAL A 1 122 ? 4.326 4.488 -5.261 1.00 85.81 122 VAL A C 1
ATOM 932 O O . VAL A 1 122 ? 4.241 5.597 -4.740 1.00 85.81 122 VAL A O 1
ATOM 935 N N . ASP A 1 123 ? 5.455 3.784 -5.261 1.00 88.06 123 ASP A N 1
ATOM 936 C CA . ASP A 1 123 ? 6.744 4.314 -4.821 1.00 88.06 123 ASP A CA 1
ATOM 937 C C . ASP A 1 123 ? 7.690 4.540 -6.017 1.00 88.06 123 ASP A C 1
ATOM 939 O O . ASP A 1 123 ? 7.317 4.413 -7.187 1.00 88.06 123 ASP A O 1
ATOM 943 N N . THR A 1 124 ? 8.952 4.869 -5.736 1.00 88.94 124 THR A N 1
ATOM 944 C CA . THR A 1 124 ? 9.962 5.082 -6.785 1.00 88.94 124 THR A CA 1
ATOM 945 C C . THR A 1 124 ? 10.300 3.814 -7.580 1.00 88.94 124 THR A C 1
ATOM 947 O O . THR A 1 124 ? 10.727 3.916 -8.735 1.00 88.94 124 THR A O 1
ATOM 950 N N . HIS A 1 125 ? 10.125 2.622 -6.999 1.00 92.62 125 HIS A N 1
ATOM 951 C CA . HIS A 1 125 ? 10.330 1.340 -7.671 1.00 92.62 125 HIS A CA 1
ATOM 952 C C . HIS A 1 125 ? 9.158 1.035 -8.598 1.00 92.62 125 HIS A C 1
ATOM 954 O O . HIS A 1 125 ? 9.384 0.837 -9.790 1.00 92.62 125 HIS A O 1
ATOM 960 N N . VAL A 1 126 ? 7.928 1.083 -8.080 1.00 92.94 126 VAL A N 1
ATOM 961 C CA . VAL A 1 126 ? 6.691 0.876 -8.840 1.00 92.94 126 VAL A CA 1
ATOM 962 C C . VAL A 1 126 ? 6.635 1.856 -10.002 1.00 92.94 126 VAL A C 1
ATOM 964 O O . VAL A 1 126 ? 6.523 1.413 -11.139 1.00 92.94 126 VAL A O 1
ATOM 967 N N . LYS A 1 127 ? 6.848 3.157 -9.755 1.00 94.12 127 LYS A N 1
ATOM 968 C CA . LYS A 1 127 ? 6.907 4.186 -10.805 1.00 94.12 127 LYS A CA 1
ATOM 969 C C . LYS A 1 127 ? 7.883 3.829 -11.927 1.00 94.12 127 LYS A C 1
ATOM 971 O O . LYS A 1 127 ? 7.557 3.935 -13.104 1.00 94.12 127 LYS A O 1
ATOM 976 N N . ARG A 1 128 ? 9.111 3.435 -11.580 1.00 95.06 128 ARG A N 1
ATOM 977 C CA . ARG A 1 128 ? 10.139 3.106 -12.578 1.00 95.06 128 ARG A CA 1
ATOM 978 C C . ARG A 1 128 ? 9.767 1.858 -13.371 1.00 95.06 128 ARG A C 1
ATOM 980 O O . ARG A 1 128 ? 9.931 1.846 -14.588 1.00 95.06 128 ARG A O 1
ATOM 987 N N . VAL A 1 129 ? 9.326 0.808 -12.682 1.00 94.38 129 VAL A N 1
ATOM 988 C CA . VAL A 1 129 ? 8.983 -0.474 -13.301 1.00 94.38 129 VAL A CA 1
ATOM 989 C C . VAL A 1 129 ? 7.820 -0.298 -14.264 1.00 94.38 129 VAL A C 1
ATOM 991 O O . VAL A 1 129 ? 7.926 -0.718 -15.409 1.00 94.38 129 VAL A O 1
ATOM 994 N N . THR A 1 130 ? 6.753 0.379 -13.849 1.00 92.56 130 THR A N 1
ATOM 995 C CA . THR A 1 130 ? 5.550 0.549 -14.673 1.00 92.56 130 THR A CA 1
ATOM 996 C C . THR A 1 130 ? 5.830 1.377 -15.921 1.00 92.56 130 THR A C 1
ATOM 998 O O . THR A 1 130 ? 5.346 1.026 -16.993 1.00 92.56 130 THR A O 1
ATOM 1001 N N . ARG A 1 131 ? 6.688 2.401 -15.824 1.00 92.56 131 ARG A N 1
ATOM 1002 C CA . ARG A 1 131 ? 7.165 3.170 -16.985 1.00 92.56 131 ARG A CA 1
ATOM 1003 C C . ARG A 1 131 ? 8.020 2.326 -17.930 1.00 92.56 131 ARG A C 1
ATOM 1005 O O . ARG A 1 131 ? 7.765 2.307 -19.127 1.00 92.56 131 ARG A O 1
ATOM 1012 N N . ARG A 1 132 ? 9.010 1.584 -17.413 1.00 92.75 132 ARG A N 1
ATOM 1013 C CA . ARG A 1 132 ? 9.871 0.710 -18.240 1.00 92.75 132 ARG A CA 1
ATOM 1014 C C . ARG A 1 132 ? 9.076 -0.403 -18.930 1.00 92.75 132 ARG A C 1
ATOM 1016 O O . ARG A 1 132 ? 9.338 -0.717 -20.083 1.00 92.75 132 ARG A O 1
ATOM 1023 N N . LEU A 1 133 ? 8.079 -0.964 -18.253 1.00 90.06 133 LEU A N 1
ATOM 1024 C CA . LEU A 1 133 ? 7.180 -1.964 -18.831 1.00 90.06 133 LEU A CA 1
ATOM 1025 C C . LEU A 1 133 ? 6.171 -1.371 -19.832 1.00 90.06 133 LEU A C 1
ATOM 1027 O O . LEU A 1 133 ? 5.408 -2.126 -20.424 1.00 90.06 133 LEU A O 1
ATOM 1031 N N . GLY A 1 134 ? 6.145 -0.047 -20.018 1.00 88.62 134 GLY A N 1
ATOM 1032 C CA . GLY A 1 134 ? 5.195 0.623 -20.907 1.00 88.62 134 GLY A CA 1
ATOM 1033 C C . GLY A 1 134 ? 3.748 0.581 -20.408 1.00 88.62 134 GLY A C 1
ATOM 1034 O O . GLY A 1 134 ? 2.829 0.740 -21.202 1.00 88.62 134 GLY A O 1
ATOM 1035 N N . LEU A 1 135 ? 3.528 0.353 -19.108 1.00 87.69 135 LEU A N 1
ATOM 1036 C CA . LEU A 1 135 ? 2.189 0.331 -18.504 1.00 87.69 135 LEU A CA 1
ATOM 1037 C C . LEU A 1 135 ? 1.616 1.739 -18.313 1.00 87.69 135 LEU A C 1
ATOM 1039 O O . LEU A 1 135 ? 0.401 1.907 -18.258 1.00 87.69 135 LEU A O 1
ATOM 1043 N N . VAL A 1 136 ? 2.494 2.732 -18.154 1.00 89.31 136 VAL A N 1
ATOM 1044 C CA . VAL A 1 136 ? 2.154 4.142 -17.933 1.00 89.31 136 VAL A CA 1
ATOM 1045 C C . VAL A 1 136 ? 3.189 5.043 -18.610 1.00 89.31 136 VAL A C 1
ATOM 1047 O O . VAL A 1 136 ? 4.372 4.708 -18.658 1.00 89.31 136 VAL A O 1
ATOM 1050 N N . ASP A 1 137 ? 2.760 6.215 -19.071 1.00 87.00 137 ASP A N 1
ATOM 1051 C CA . ASP A 1 137 ? 3.582 7.243 -19.731 1.00 87.00 137 ASP A CA 1
ATOM 1052 C C . ASP A 1 137 ? 3.850 8.477 -18.844 1.00 87.00 137 ASP A C 1
ATOM 1054 O O . ASP A 1 137 ? 4.651 9.350 -19.181 1.00 87.00 137 ASP A O 1
ATOM 1058 N N . THR A 1 138 ? 3.273 8.513 -17.645 1.00 90.12 138 THR A N 1
ATOM 1059 C CA . THR A 1 138 ? 3.366 9.616 -16.677 1.00 90.12 138 THR A CA 1
ATOM 1060 C C . THR A 1 138 ? 4.358 9.336 -15.538 1.00 90.12 138 THR A C 1
ATOM 1062 O O . THR A 1 138 ? 4.652 8.181 -15.222 1.00 90.12 138 THR A O 1
ATOM 1065 N N . ASP A 1 139 ? 4.900 10.399 -14.938 1.00 89.56 139 ASP A N 1
ATOM 1066 C CA . ASP A 1 139 ? 5.747 10.367 -13.732 1.00 89.56 139 ASP A CA 1
ATOM 1067 C C . ASP A 1 139 ? 4.991 10.770 -12.451 1.00 89.56 139 ASP A C 1
ATOM 1069 O O . ASP A 1 139 ? 5.551 10.701 -11.354 1.00 89.56 139 ASP A O 1
ATOM 1073 N N . ASP A 1 140 ? 3.729 11.178 -12.592 1.00 90.56 140 ASP A N 1
ATOM 1074 C CA . ASP A 1 140 ? 2.840 11.572 -11.501 1.00 90.56 140 ASP A CA 1
ATOM 1075 C C . ASP A 1 140 ? 2.327 10.334 -10.733 1.00 90.56 140 ASP A C 1
ATOM 1077 O O . ASP A 1 140 ? 1.643 9.499 -11.336 1.00 90.56 140 ASP A O 1
ATOM 1081 N N . PRO A 1 141 ? 2.628 10.185 -9.426 1.00 87.75 141 PRO A N 1
ATOM 1082 C CA . PRO A 1 141 ? 2.241 9.004 -8.656 1.00 87.75 141 PRO A CA 1
ATOM 1083 C C . PRO A 1 141 ? 0.733 8.750 -8.602 1.00 87.75 141 PRO A C 1
ATOM 1085 O O . PRO A 1 141 ? 0.327 7.590 -8.659 1.00 87.75 141 PRO A O 1
ATOM 1088 N N . GLU A 1 142 ? -0.092 9.798 -8.537 1.00 87.94 142 GLU A N 1
ATOM 1089 C CA . GLU A 1 142 ? -1.549 9.650 -8.471 1.00 87.94 142 GLU A CA 1
ATOM 1090 C C . GLU A 1 142 ? -2.093 9.133 -9.804 1.00 87.94 142 GLU A C 1
ATOM 1092 O O . GLU A 1 142 ? -2.893 8.199 -9.844 1.00 87.94 142 GLU A O 1
ATOM 1097 N N . LYS A 1 143 ? -1.608 9.667 -10.930 1.00 88.44 143 LYS A N 1
ATOM 1098 C CA . LYS A 1 143 ? -2.009 9.173 -12.257 1.00 88.44 143 LYS A CA 1
ATOM 1099 C C . LYS A 1 143 ? -1.564 7.729 -12.490 1.00 88.44 143 LYS A C 1
ATOM 1101 O O . LYS A 1 143 ? -2.310 6.959 -13.095 1.00 88.44 143 LYS A O 1
ATOM 1106 N N . ILE A 1 144 ? -0.379 7.347 -12.005 1.00 89.81 144 ILE A N 1
ATOM 1107 C CA . ILE A 1 144 ? 0.097 5.956 -12.069 1.00 89.81 144 ILE A CA 1
ATOM 1108 C C . ILE A 1 144 ? -0.810 5.049 -11.240 1.00 89.81 144 ILE A C 1
ATOM 1110 O O . ILE A 1 144 ? -1.201 3.985 -11.717 1.00 89.81 144 ILE A O 1
ATOM 1114 N N . GLU A 1 145 ? -1.166 5.467 -10.025 1.00 89.00 145 GLU A N 1
ATOM 1115 C CA . GLU A 1 145 ? -2.086 4.734 -9.158 1.00 89.00 145 GLU A CA 1
ATOM 1116 C C . GLU A 1 145 ? -3.416 4.485 -9.879 1.00 89.00 145 GLU A C 1
ATOM 1118 O O . GLU A 1 145 ? -3.838 3.334 -9.996 1.00 89.00 145 GLU A O 1
ATOM 1123 N N . PHE A 1 146 ? -4.033 5.522 -10.451 1.00 87.62 146 PHE A N 1
ATOM 1124 C CA . PHE A 1 146 ? -5.283 5.380 -11.201 1.00 87.62 146 PHE A CA 1
ATOM 1125 C C . PHE A 1 146 ? -5.148 4.482 -12.437 1.00 87.62 146 PHE A C 1
ATOM 1127 O O . PHE A 1 146 ? -6.037 3.672 -12.708 1.00 87.62 146 PHE A O 1
ATOM 1134 N N . ALA A 1 147 ? -4.049 4.583 -13.187 1.00 88.94 147 ALA A N 1
ATOM 1135 C CA . ALA A 1 147 ? -3.811 3.724 -14.346 1.00 88.94 147 ALA A CA 1
ATOM 1136 C C . ALA A 1 147 ? -3.710 2.244 -13.941 1.00 88.94 147 ALA A C 1
ATOM 1138 O O . ALA A 1 147 ? -4.342 1.383 -14.554 1.00 88.94 147 ALA A O 1
ATOM 1139 N N . LEU A 1 148 ? -2.990 1.950 -12.857 1.00 88.75 148 LEU A N 1
ATOM 1140 C CA . LEU A 1 148 ? -2.863 0.594 -12.326 1.00 88.75 148 LEU A CA 1
ATOM 1141 C C . LEU A 1 148 ? -4.177 0.075 -11.739 1.00 88.75 148 LEU A C 1
ATOM 1143 O O . LEU A 1 148 ? -4.492 -1.095 -11.925 1.00 88.75 148 LEU A O 1
ATOM 1147 N N . GLN A 1 149 ? -4.975 0.925 -11.090 1.00 88.31 149 GLN A N 1
ATOM 1148 C CA . GLN A 1 149 ? -6.309 0.552 -10.608 1.00 88.31 149 GLN A CA 1
ATOM 1149 C C . GLN A 1 149 ? -7.264 0.173 -11.747 1.00 88.31 149 GLN A C 1
ATOM 1151 O O . GLN A 1 149 ? -8.106 -0.704 -11.568 1.00 88.31 149 GLN A O 1
ATOM 1156 N N . ARG A 1 150 ? -7.139 0.825 -12.911 1.00 88.19 150 ARG A N 1
ATOM 1157 C CA . ARG A 1 150 ? -7.924 0.506 -14.115 1.00 88.19 150 ARG A CA 1
ATOM 1158 C C . ARG A 1 150 ? -7.437 -0.760 -14.812 1.00 88.19 150 ARG A C 1
ATOM 1160 O O . ARG A 1 150 ? -8.250 -1.475 -15.386 1.00 88.19 150 ARG A O 1
ATOM 1167 N N . LEU A 1 151 ? -6.131 -1.019 -14.776 1.00 87.06 151 LEU A N 1
ATOM 1168 C CA . LEU A 1 151 ? -5.524 -2.198 -15.388 1.00 87.06 151 LEU A CA 1
ATOM 1169 C C . LEU A 1 151 ? -5.757 -3.463 -14.551 1.00 87.06 151 LEU A C 1
ATOM 1171 O O . LEU A 1 151 ? -6.037 -4.522 -15.100 1.00 87.06 151 LEU A O 1
ATOM 1175 N N . LEU A 1 152 ? -5.610 -3.374 -13.228 1.00 87.88 152 LEU A N 1
ATOM 1176 C CA . LEU A 1 152 ? -5.554 -4.528 -12.335 1.00 87.88 152 LEU A CA 1
ATOM 1177 C C . LEU A 1 152 ? -6.902 -4.787 -11.639 1.00 87.88 152 LEU A C 1
ATOM 1179 O O . LEU A 1 152 ? -7.526 -3.842 -11.148 1.00 87.88 152 LEU A O 1
ATOM 1183 N N . PRO A 1 153 ? -7.317 -6.057 -11.465 1.00 87.50 153 PRO A N 1
ATOM 1184 C CA . PRO A 1 153 ? -8.470 -6.397 -10.636 1.00 87.50 153 PRO A CA 1
ATOM 1185 C C . PRO A 1 153 ? -8.300 -5.891 -9.197 1.00 87.50 153 PRO A C 1
ATOM 1187 O O . PRO A 1 153 ? -7.219 -6.029 -8.620 1.00 87.50 153 PRO A O 1
ATOM 1190 N N . LYS A 1 154 ? -9.378 -5.387 -8.577 1.00 82.19 154 LYS A N 1
ATOM 1191 C CA . LYS A 1 154 ? -9.354 -4.819 -7.210 1.00 82.19 154 LYS A CA 1
ATOM 1192 C C . LYS A 1 154 ? -8.672 -5.724 -6.178 1.00 82.19 154 LYS A C 1
ATOM 1194 O O . LYS A 1 154 ? -7.797 -5.277 -5.445 1.00 82.19 154 LYS A O 1
ATOM 1199 N N . GLY A 1 155 ? -8.990 -7.022 -6.176 1.00 82.62 155 GLY A N 1
ATOM 1200 C CA . GLY A 1 155 ? -8.391 -7.995 -5.249 1.00 82.62 155 GLY A CA 1
ATOM 1201 C C . GLY A 1 155 ? -6.887 -8.240 -5.450 1.00 82.62 155 GLY A C 1
ATOM 1202 O O . GLY A 1 155 ? -6.247 -8.874 -4.613 1.00 82.62 155 GLY A O 1
ATOM 1203 N N . ARG A 1 156 ? -6.301 -7.748 -6.548 1.00 86.44 156 ARG A N 1
ATOM 1204 C CA . ARG A 1 156 ? -4.883 -7.917 -6.891 1.00 86.44 156 ARG A CA 1
ATOM 1205 C C . ARG A 1 156 ? -4.036 -6.683 -6.600 1.00 86.44 156 ARG A C 1
ATOM 1207 O O . ARG A 1 156 ? -2.817 -6.824 -6.619 1.00 86.44 156 ARG A O 1
ATOM 1214 N N . TRP A 1 157 ? -4.628 -5.526 -6.292 1.00 88.56 157 TRP A N 1
ATOM 1215 C CA . TRP A 1 157 ? -3.912 -4.251 -6.148 1.00 88.56 157 TRP A CA 1
ATOM 1216 C C . TRP A 1 157 ? -2.709 -4.340 -5.210 1.00 88.56 157 TRP A C 1
ATOM 1218 O O . TRP A 1 157 ? -1.581 -4.117 -5.632 1.00 88.56 157 TRP A O 1
ATOM 1228 N N . THR A 1 158 ? -2.912 -4.759 -3.964 1.00 83.56 158 THR A N 1
ATOM 1229 C CA . THR A 1 158 ? -1.837 -4.789 -2.960 1.00 83.56 158 THR A CA 1
ATOM 1230 C C . THR A 1 158 ? -0.736 -5.783 -3.291 1.00 83.56 158 THR A C 1
ATOM 1232 O O . THR A 1 158 ? 0.447 -5.469 -3.161 1.00 83.56 158 THR A O 1
ATOM 1235 N N . ARG A 1 159 ? -1.113 -6.989 -3.731 1.00 85.62 159 ARG A N 1
ATOM 1236 C CA . ARG A 1 159 ? -0.142 -8.029 -4.078 1.00 85.62 159 ARG A CA 1
ATOM 1237 C C . ARG A 1 159 ? 0.672 -7.612 -5.299 1.00 85.62 159 ARG A C 1
ATOM 1239 O O . ARG A 1 159 ? 1.893 -7.674 -5.242 1.00 85.62 159 ARG A O 1
ATOM 1246 N N . ALA A 1 160 ? 0.013 -7.112 -6.342 1.00 89.12 160 ALA A N 1
ATOM 1247 C CA . ALA A 1 160 ? 0.677 -6.627 -7.543 1.00 89.12 160 ALA A CA 1
ATOM 1248 C C . ALA A 1 160 ? 1.592 -5.431 -7.243 1.00 89.12 160 ALA A C 1
ATOM 1250 O O . ALA A 1 160 ? 2.740 -5.442 -7.672 1.00 89.12 160 ALA A O 1
ATOM 1251 N N . SER A 1 161 ? 1.151 -4.446 -6.448 1.00 88.50 161 SER A N 1
ATOM 1252 C CA . SER A 1 161 ? 2.010 -3.340 -5.993 1.00 88.50 161 SER A CA 1
ATOM 1253 C C . SER A 1 161 ? 3.262 -3.844 -5.288 1.00 88.50 161 SER A C 1
ATOM 1255 O O . SER A 1 161 ? 4.363 -3.379 -5.576 1.00 88.50 161 SER A O 1
ATOM 1257 N N . HIS A 1 162 ? 3.116 -4.817 -4.387 1.00 86.44 162 HIS A N 1
ATOM 1258 C CA . HIS A 1 162 ? 4.253 -5.380 -3.671 1.00 86.44 162 HIS A CA 1
ATOM 1259 C C . HIS A 1 162 ? 5.190 -6.152 -4.609 1.00 86.44 162 HIS A C 1
ATOM 1261 O O . HIS A 1 162 ? 6.403 -5.986 -4.529 1.00 86.44 162 HIS A O 1
ATOM 1267 N N . GLN A 1 163 ? 4.655 -6.944 -5.538 1.00 91.31 163 GLN A N 1
ATOM 1268 C CA . GLN A 1 163 ? 5.458 -7.660 -6.531 1.00 91.31 163 GLN A CA 1
ATOM 1269 C C . GLN A 1 163 ? 6.199 -6.692 -7.459 1.00 91.31 163 GLN A C 1
ATOM 1271 O O . GLN A 1 163 ? 7.382 -6.884 -7.711 1.00 91.31 163 GLN A O 1
ATOM 1276 N N . LEU A 1 164 ? 5.557 -5.605 -7.895 1.00 92.12 164 LEU A N 1
ATOM 1277 C CA . LEU A 1 164 ? 6.193 -4.545 -8.683 1.00 92.12 164 LEU A CA 1
ATOM 1278 C C . LEU A 1 164 ? 7.303 -3.834 -7.897 1.00 92.12 164 LEU A C 1
ATOM 1280 O O . LEU A 1 164 ? 8.365 -3.547 -8.453 1.00 92.12 164 LEU A O 1
ATOM 1284 N N . LEU A 1 165 ? 7.094 -3.585 -6.601 1.00 90.31 165 LEU A N 1
ATOM 1285 C CA . LEU A 1 165 ? 8.116 -3.038 -5.708 1.00 90.31 165 LEU A CA 1
ATOM 1286 C C . LEU A 1 165 ? 9.305 -3.996 -5.584 1.00 90.31 165 LEU A C 1
ATOM 1288 O O . LEU A 1 165 ? 10.446 -3.578 -5.789 1.00 90.31 165 LEU A O 1
ATOM 1292 N N . LEU A 1 166 ? 9.057 -5.276 -5.289 1.00 89.94 166 LEU A N 1
ATOM 1293 C CA . LEU A 1 166 ? 10.095 -6.307 -5.168 1.00 89.94 166 LEU A CA 1
ATOM 1294 C C . LEU A 1 166 ? 10.858 -6.476 -6.480 1.00 89.94 166 LEU A C 1
ATOM 1296 O O . LEU A 1 166 ? 12.090 -6.469 -6.475 1.00 89.94 166 LEU A O 1
ATOM 1300 N N . HIS A 1 167 ? 10.146 -6.511 -7.604 1.00 93.50 167 HIS A N 1
ATOM 1301 C CA . HIS A 1 167 ? 10.732 -6.535 -8.935 1.00 93.50 167 HIS A CA 1
ATOM 1302 C C . HIS A 1 167 ? 11.646 -5.330 -9.149 1.00 93.50 167 HIS A C 1
ATOM 1304 O O . HIS A 1 167 ? 12.817 -5.477 -9.496 1.00 93.50 167 HIS A O 1
ATOM 1310 N N . GLY A 1 168 ? 11.163 -4.119 -8.872 1.00 93.50 168 GLY A N 1
ATOM 1311 C CA . GLY A 1 168 ? 11.959 -2.903 -9.001 1.00 93.50 168 GLY A CA 1
ATOM 1312 C C . GLY A 1 168 ? 13.147 -2.842 -8.042 1.00 93.50 168 GLY A C 1
ATOM 1313 O O . GLY A 1 168 ? 14.145 -2.188 -8.347 1.00 93.50 168 GLY A O 1
ATOM 1314 N N . ARG A 1 169 ? 13.060 -3.472 -6.872 1.00 92.00 169 ARG A N 1
ATOM 1315 C CA . ARG A 1 169 ? 14.127 -3.499 -5.865 1.00 92.00 169 ARG A CA 1
ATOM 1316 C C . ARG A 1 169 ? 15.214 -4.515 -6.197 1.00 92.00 169 ARG A C 1
ATOM 1318 O O . ARG A 1 169 ? 16.391 -4.199 -6.045 1.00 92.00 169 ARG A O 1
ATOM 1325 N N . HIS A 1 170 ? 14.830 -5.708 -6.633 1.00 92.00 170 HIS A N 1
ATOM 1326 C CA . HIS A 1 170 ? 15.745 -6.835 -6.783 1.00 92.00 170 HIS A CA 1
ATOM 1327 C C . HIS A 1 170 ? 16.197 -7.052 -8.227 1.00 92.00 170 HIS A C 1
ATOM 1329 O O . HIS A 1 170 ? 17.373 -7.339 -8.427 1.00 92.00 170 HIS A O 1
ATOM 1335 N N . ILE A 1 171 ? 15.322 -6.834 -9.213 1.00 94.50 171 ILE A N 1
ATOM 1336 C CA . ILE A 1 171 ? 15.560 -7.153 -10.629 1.00 94.50 171 ILE A CA 1
ATOM 1337 C C . ILE A 1 171 ? 15.730 -5.876 -11.461 1.00 94.50 171 ILE A C 1
ATOM 1339 O O . ILE A 1 171 ? 16.811 -5.586 -11.978 1.00 94.50 171 ILE A O 1
ATOM 1343 N N . CYS A 1 172 ? 14.692 -5.041 -11.542 1.00 94.94 172 CYS A N 1
ATOM 1344 C CA . CYS A 1 172 ? 14.659 -3.821 -12.350 1.00 94.94 172 CYS A CA 1
ATOM 1345 C C . CYS A 1 172 ? 15.242 -2.608 -11.598 1.00 94.94 172 CYS A C 1
ATOM 1347 O O . CYS A 1 172 ? 14.601 -1.568 -11.379 1.00 94.94 172 CYS A O 1
ATOM 1349 N N . GLN A 1 173 ? 16.501 -2.748 -11.184 1.00 94.12 173 GLN A N 1
ATOM 1350 C CA . GLN A 1 173 ? 1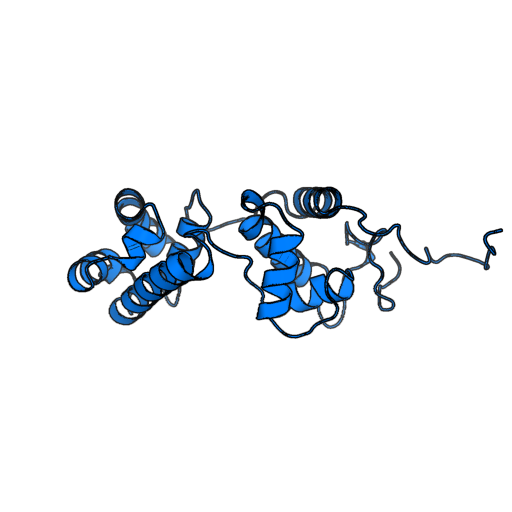7.239 -1.725 -10.450 1.00 94.12 173 GLN A CA 1
ATOM 1351 C C . GLN A 1 173 ? 17.446 -0.454 -11.290 1.00 94.12 173 GLN A C 1
ATOM 1353 O O . GLN A 1 173 ? 17.473 -0.482 -12.524 1.00 94.12 173 GLN A O 1
ATOM 1358 N N . ALA A 1 174 ? 17.579 0.692 -10.615 1.00 91.75 174 ALA A N 1
ATOM 1359 C CA . ALA A 1 174 ? 17.657 1.991 -11.283 1.00 91.75 174 ALA A CA 1
ATOM 1360 C C . ALA A 1 174 ? 18.883 2.109 -12.203 1.00 91.75 174 ALA A C 1
ATOM 1362 O O . ALA A 1 174 ? 18.730 2.529 -13.348 1.00 91.75 174 ALA A O 1
ATOM 1363 N N . ARG A 1 175 ? 20.062 1.693 -11.715 1.00 90.19 175 ARG A N 1
ATOM 1364 C CA . ARG A 1 175 ? 21.347 1.822 -12.423 1.00 90.19 175 ARG A CA 1
ATOM 1365 C C . ARG A 1 175 ? 21.671 0.607 -13.296 1.00 90.19 175 ARG A C 1
ATOM 1367 O O . ARG A 1 175 ? 21.852 0.747 -14.499 1.00 90.19 175 ARG A O 1
ATOM 1374 N N . VAL A 1 176 ? 21.738 -0.583 -12.693 1.00 91.19 176 VAL A N 1
ATOM 1375 C CA . VAL A 1 176 ? 22.143 -1.828 -13.368 1.00 91.19 176 VAL A CA 1
ATOM 1376 C C . VAL A 1 176 ? 21.040 -2.875 -13.191 1.00 91.19 176 VAL A C 1
ATOM 1378 O O . VAL A 1 176 ? 21.065 -3.631 -12.224 1.00 91.19 176 VAL A O 1
ATOM 1381 N N . PRO A 1 177 ? 20.019 -2.890 -14.065 1.00 94.19 177 PRO A N 1
ATOM 1382 C CA . PRO A 1 177 ? 18.951 -3.877 -13.984 1.00 94.19 177 PRO A CA 1
ATOM 1383 C C . PRO A 1 177 ? 19.447 -5.259 -14.422 1.00 94.19 177 PRO A C 1
ATOM 1385 O O . PRO A 1 177 ? 20.209 -5.390 -15.383 1.00 94.19 177 PRO A O 1
ATOM 1388 N N . LYS A 1 178 ? 18.969 -6.297 -13.740 1.00 94.12 178 LYS A N 1
ATOM 1389 C CA . LYS A 1 178 ? 19.278 -7.703 -14.013 1.00 94.12 178 LYS A CA 1
ATOM 1390 C C . LYS A 1 178 ? 18.332 -8.268 -15.071 1.00 94.12 178 LYS A C 1
ATOM 1392 O O . LYS A 1 178 ? 17.508 -9.129 -14.790 1.00 94.12 178 LYS A O 1
ATOM 1397 N N . CYS A 1 179 ? 18.396 -7.728 -16.286 1.00 93.38 179 CYS A N 1
ATOM 1398 C CA . CYS A 1 179 ? 17.465 -8.100 -17.357 1.00 93.38 179 CYS A CA 1
ATOM 1399 C C . CYS A 1 179 ? 17.526 -9.593 -17.732 1.00 93.38 179 CYS A C 1
ATOM 1401 O O . CYS A 1 179 ? 16.486 -10.150 -18.050 1.00 93.38 179 CYS A O 1
ATOM 1403 N N . HIS A 1 180 ? 18.687 -10.237 -17.601 1.00 90.12 180 HIS A N 1
ATOM 1404 C CA . HIS A 1 180 ? 18.866 -11.680 -17.810 1.00 90.12 180 HIS A CA 1
ATOM 1405 C C . HIS A 1 180 ? 18.143 -12.562 -16.775 1.00 90.12 180 HIS A C 1
ATOM 1407 O O . HIS A 1 180 ? 17.792 -13.697 -17.069 1.00 90.12 180 HIS A O 1
ATOM 1413 N N . GLU A 1 181 ? 17.876 -12.042 -15.571 1.00 91.06 181 GLU A N 1
ATOM 1414 C CA . GLU A 1 181 ? 17.101 -12.737 -14.526 1.00 91.06 181 GLU A CA 1
ATOM 1415 C C . GLU A 1 181 ? 15.601 -12.373 -14.579 1.00 91.06 181 GLU A C 1
ATOM 1417 O O . GLU A 1 181 ? 14.801 -12.907 -13.813 1.00 91.06 181 GLU A O 1
ATOM 1422 N N . CYS A 1 182 ? 15.205 -11.433 -15.444 1.00 92.00 182 CYS A N 1
ATOM 1423 C CA . CYS A 1 182 ? 13.880 -10.818 -15.439 1.00 92.00 182 CYS A CA 1
ATOM 1424 C C . CYS A 1 182 ? 12.840 -11.695 -16.140 1.00 92.00 182 CYS A C 1
ATOM 1426 O O . CYS A 1 182 ? 12.878 -11.859 -17.359 1.00 92.00 182 CYS A O 1
ATOM 1428 N N . ARG A 1 183 ? 11.818 -12.154 -15.408 1.00 90.88 183 ARG A N 1
ATOM 1429 C CA . ARG A 1 183 ? 10.704 -12.929 -15.996 1.00 90.88 183 ARG A CA 1
ATOM 1430 C C . ARG A 1 183 ? 9.841 -12.131 -16.974 1.00 90.88 183 ARG A C 1
ATOM 1432 O O . ARG A 1 183 ? 9.112 -12.706 -17.770 1.00 90.88 183 ARG A O 1
ATOM 1439 N N . LEU A 1 184 ? 9.939 -10.804 -16.928 1.00 90.62 184 LEU A N 1
ATOM 1440 C CA . LEU A 1 184 ? 9.233 -9.883 -17.818 1.00 90.62 184 LEU A CA 1
ATOM 1441 C C . LEU A 1 184 ? 10.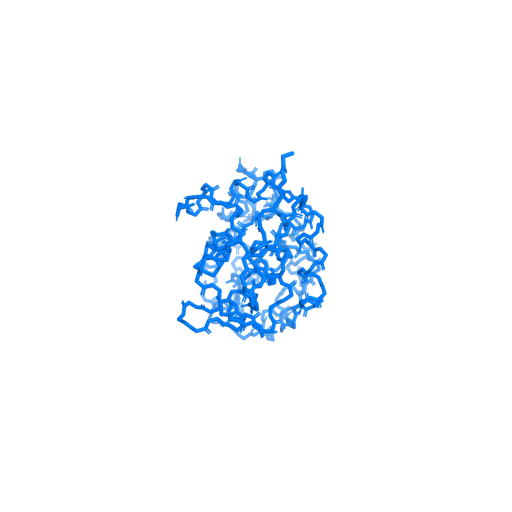070 -9.495 -19.052 1.00 90.62 184 LEU A C 1
ATOM 1443 O O . LEU A 1 184 ? 9.633 -8.641 -19.821 1.00 90.62 184 LEU A O 1
ATOM 1447 N N . TYR A 1 185 ? 11.271 -10.061 -19.244 1.00 90.50 185 TYR A N 1
ATOM 1448 C CA . TYR A 1 185 ? 12.213 -9.642 -20.291 1.00 90.50 185 TYR A CA 1
ATOM 1449 C C . TYR A 1 185 ? 11.604 -9.671 -21.698 1.00 90.50 185 TYR A C 1
ATOM 1451 O O . TYR A 1 185 ? 11.656 -8.667 -22.419 1.00 90.50 185 TYR A O 1
ATOM 1459 N N . ASP A 1 186 ? 10.954 -10.784 -22.034 1.00 86.94 186 ASP A N 1
ATOM 1460 C CA . ASP A 1 186 ? 10.315 -11.036 -23.331 1.00 86.94 186 ASP A CA 1
ATOM 1461 C C . ASP A 1 186 ? 9.038 -10.228 -23.553 1.00 86.94 186 ASP A C 1
ATOM 1463 O O . ASP A 1 186 ? 8.403 -10.361 -24.590 1.00 86.94 186 ASP A O 1
ATOM 1467 N N . HIS A 1 187 ? 8.648 -9.388 -22.596 1.00 85.69 187 HIS A N 1
ATOM 1468 C CA . HIS A 1 187 ? 7.488 -8.502 -22.686 1.00 85.69 187 HIS A CA 1
ATOM 1469 C C . HIS A 1 187 ? 7.840 -7.044 -22.366 1.00 85.69 187 HIS A C 1
ATOM 1471 O O . HIS A 1 187 ? 6.972 -6.173 -22.377 1.00 85.69 187 HIS A O 1
ATOM 1477 N N . CYS A 1 188 ? 9.109 -6.760 -22.064 1.00 88.94 188 CYS A N 1
ATOM 1478 C CA . CYS A 1 188 ? 9.568 -5.436 -21.681 1.00 88.94 188 CYS A CA 1
ATOM 1479 C C . CYS A 1 188 ? 9.916 -4.613 -22.937 1.00 88.94 188 CYS A C 1
ATOM 1481 O O . CYS A 1 188 ? 10.862 -4.969 -23.653 1.00 88.94 188 CYS A O 1
ATOM 1483 N N . PRO A 1 189 ? 9.205 -3.499 -23.203 1.00 88.62 189 PRO A N 1
ATOM 1484 C CA . PRO A 1 189 ? 9.487 -2.628 -24.341 1.00 88.62 189 PRO A CA 1
ATOM 1485 C C . PRO A 1 189 ? 10.643 -1.651 -24.076 1.00 88.62 189 PRO A C 1
ATOM 1487 O O . PRO A 1 189 ? 11.000 -0.883 -24.965 1.00 88.62 189 PRO A O 1
ATOM 1490 N N . TRP A 1 190 ? 11.222 -1.638 -22.868 1.00 90.81 190 TRP A N 1
ATOM 1491 C CA . TRP A 1 190 ? 12.247 -0.667 -22.498 1.00 90.81 190 TRP A CA 1
ATOM 1492 C C . TRP A 1 190 ? 13.518 -0.816 -23.340 1.00 90.81 190 TRP A C 1
ATOM 1494 O O . TRP A 1 190 ? 14.207 -1.834 -23.277 1.00 90.81 190 TRP A O 1
ATOM 1504 N N . GLU A 1 191 ? 13.869 0.248 -24.061 1.00 87.06 191 GLU A N 1
ATOM 1505 C CA . GLU A 1 191 ? 15.032 0.289 -24.958 1.00 87.06 191 GLU A CA 1
ATOM 1506 C C . GLU A 1 191 ? 16.366 0.079 -24.226 1.00 87.06 191 GLU A C 1
ATOM 1508 O O . GLU A 1 191 ? 17.303 -0.474 -24.789 1.00 87.06 191 GLU A O 1
ATOM 1513 N N . GLY A 1 192 ? 16.447 0.454 -22.944 1.00 86.12 192 GLY A N 1
ATOM 1514 C CA . GLY A 1 192 ? 17.651 0.285 -22.123 1.00 86.12 192 GLY A CA 1
ATOM 1515 C C . GLY A 1 192 ? 17.846 -1.116 -21.530 1.00 86.12 192 GLY A C 1
ATOM 1516 O O . GLY A 1 192 ? 18.708 -1.284 -20.660 1.00 86.12 192 GLY A O 1
ATOM 1517 N N . LYS A 1 193 ? 17.036 -2.114 -21.921 1.00 86.25 193 LYS A N 1
ATOM 1518 C CA . LYS A 1 193 ? 17.150 -3.479 -21.387 1.00 86.25 193 LYS A CA 1
ATOM 1519 C C . LYS A 1 193 ? 18.508 -4.086 -21.752 1.00 86.25 193 LYS A C 1
ATOM 1521 O O . LYS A 1 193 ? 18.973 -3.974 -22.881 1.00 86.25 193 LYS A O 1
ATOM 1526 N N . ARG A 1 194 ? 19.157 -4.739 -20.787 1.00 84.56 194 ARG A N 1
ATOM 1527 C CA . ARG A 1 194 ? 20.424 -5.443 -21.029 1.00 84.56 194 ARG A CA 1
ATOM 1528 C C . ARG A 1 194 ? 20.150 -6.779 -21.723 1.00 84.56 194 ARG A C 1
ATOM 1530 O O . ARG A 1 194 ? 19.093 -7.346 -21.457 1.00 84.56 194 ARG A O 1
ATOM 1537 N N . PRO A 1 195 ? 21.045 -7.279 -22.586 1.00 75.94 195 PRO A N 1
ATOM 1538 C CA . PRO A 1 195 ? 20.909 -8.619 -23.151 1.00 75.94 195 PRO A CA 1
ATOM 1539 C C . PRO A 1 195 ? 20.695 -9.652 -22.040 1.00 75.94 195 PRO A C 1
ATOM 1541 O O . PRO A 1 195 ? 21.276 -9.507 -20.957 1.00 75.94 195 PRO A O 1
ATOM 1544 N N . ALA A 1 196 ? 19.797 -10.603 -22.299 1.00 61.22 196 ALA A N 1
ATOM 1545 C CA . ALA A 1 196 ? 19.620 -11.769 -21.446 1.00 61.22 196 ALA A CA 1
ATOM 1546 C C . ALA A 1 196 ? 20.822 -12.713 -21.570 1.00 61.22 196 ALA A C 1
ATOM 1548 O O . ALA A 1 196 ? 21.394 -12.778 -22.682 1.00 61.22 196 ALA A O 1
#

Sequence (196 aa):
MPVAVGPAGVPTRGEPLGTADRLLKLLDEEFPSPRVALHYKTPLQLLVATILSAQCTDERVNQVTKGLFARYRTAKDYARADPARLEAEIRPTGFYKAKARSLIKTGQALVSRFGGEVSVVVDTHVKRVTRRLGLVDTDDPEKIEFALQRLLPKGRWTRASHQLLLHGRHICQARVPKCHECRLYDHCPWEGKRPA

Foldseek 3Di:
DDDDDDDDDFPQAFDACPALVSLLVLLCVLDVDDPDLADDDAPLLVVLLVLLCVQFDNVQSNVLSVVVCVQQVFLLSLLPPDLVVQLVSSVSSPPSSVSSVVSNVSSVCCVPPPVGADFADDDPQLLQQCVQLVQDDDSDRVVSRVSCPVRDDRRCRSVSSVSSNVCSVPAVDPPDGPLVSRSCNSNGNHPPRDGD

pLDDT: mean 85.67, std 16.28, range [30.53, 98.44]

Secondary structure (DSSP, 8-state):
-PPP--SSS----PPP--SHHHHHHHHHHH-S----SS--SSHHHHHHHHHHHTTS-HHHHHHHHHHHHHH--SHHHHHT--HHHHHHHHGGGSSHHHHHHHHHHHHHHHHHHHTTS------HHHHHHHHHTTS-S---HHHHHHHHHHHS-GGGHHHHHHHHHHHHHHTS-SSS--GGG-TTGGG---TTPPP-